Protein AF-A0A0Q4E266-F1 (afdb_monomer_lite)

pLDDT: mean 82.76, std 16.48, range [33.28, 96.94]

Sequence (301 aa):
LLLLQVLLLIIISCKQYESQDLINSKFTIDKSSVKENSYLSKNLDQLFKADGLTYFEPDYSGTAFENYYVKNIVIQNKSNRKSNYLLFFNKNNILTDTLKIPENHIYSLNVDFDNDKKGVAVGIFDLHKSYFKITNKFELNKNLKIKPLSINTKINHCPIPVELLSEENVGLEEHFTFGIENQKQVKVNVKAPSNDFSKWIGNYKADIEITRTDGDYNIDYVIKILNKNDVLITEKINNEDNNVPDIFIKSVSGDQLIMKSKTDDAVEYIISKIDGQYYIMGNTVYMLNPPNDRYVLNKEM

Radius of gyration: 24.95 Å; chains: 1; bounding box: 49×64×86 Å

Structure (mmCIF, N/CA/C/O backbone):
data_AF-A0A0Q4E266-F1
#
_entry.id   AF-A0A0Q4E266-F1
#
loop_
_atom_site.group_PDB
_atom_site.id
_atom_site.type_symbol
_atom_site.label_atom_id
_atom_site.label_alt_id
_atom_site.label_comp_id
_atom_site.label_asym_id
_atom_site.label_entity_id
_atom_site.label_seq_id
_atom_site.pdbx_PDB_ins_code
_atom_site.Cartn_x
_atom_site.Cartn_y
_atom_site.Cartn_z
_atom_site.occupancy
_atom_site.B_iso_or_equiv
_atom_site.auth_seq_id
_atom_site.auth_comp_id
_atom_site.auth_asym_id
_atom_site.auth_atom_id
_atom_site.pdbx_PDB_model_num
ATOM 1 N N . LEU A 1 1 ? 14.651 32.354 -55.276 1.00 56.00 1 LEU A N 1
ATOM 2 C CA . LEU A 1 1 ? 15.439 31.447 -54.408 1.00 56.00 1 LEU A CA 1
ATOM 3 C C . LEU A 1 1 ? 15.148 31.600 -52.907 1.00 56.00 1 LEU A C 1
ATOM 5 O O . LEU A 1 1 ? 15.253 30.602 -52.215 1.00 56.00 1 LEU A O 1
ATOM 9 N N . LEU A 1 2 ? 14.736 32.771 -52.392 1.00 48.91 2 LEU A N 1
ATOM 10 C CA . LEU A 1 2 ? 14.491 32.950 -50.946 1.00 48.91 2 LEU A CA 1
ATOM 11 C C . LEU A 1 2 ? 13.171 32.359 -50.404 1.00 48.91 2 LEU A C 1
ATOM 13 O O . LEU A 1 2 ? 13.112 32.010 -49.232 1.00 48.91 2 LEU A O 1
ATOM 17 N N . LEU A 1 3 ? 12.123 32.197 -51.223 1.00 42.25 3 LEU A N 1
ATOM 18 C CA . LEU A 1 3 ? 10.840 31.658 -50.733 1.00 42.25 3 LEU A CA 1
ATOM 19 C C . LEU A 1 3 ? 10.848 30.134 -50.504 1.00 42.25 3 LEU A C 1
ATOM 21 O O . LEU A 1 3 ? 10.019 29.626 -49.757 1.00 42.25 3 LEU A O 1
ATOM 25 N N . LEU A 1 4 ? 11.792 29.405 -51.111 1.00 41.88 4 LEU A N 1
ATOM 26 C CA . LEU A 1 4 ? 11.872 27.943 -50.996 1.00 41.88 4 LEU A CA 1
ATOM 27 C C . LEU A 1 4 ? 12.627 27.484 -49.733 1.00 41.88 4 LEU A C 1
ATOM 29 O O . LEU A 1 4 ? 12.476 26.345 -49.309 1.00 41.88 4 LEU A O 1
ATOM 33 N N . GLN A 1 5 ? 13.402 28.372 -49.098 1.00 45.75 5 GLN A N 1
ATOM 34 C CA . GLN A 1 5 ? 14.126 28.063 -47.857 1.00 45.75 5 GLN A CA 1
ATOM 35 C C . GLN A 1 5 ? 13.293 28.300 -46.589 1.00 45.75 5 GLN A C 1
ATOM 37 O O . GLN A 1 5 ? 13.610 27.740 -45.545 1.00 45.75 5 GLN A O 1
ATOM 42 N N . VAL A 1 6 ? 12.194 29.058 -46.672 1.00 47.47 6 VAL A N 1
ATOM 43 C CA . VAL A 1 6 ? 11.305 29.300 -45.519 1.00 47.47 6 VAL A CA 1
ATOM 44 C C . VAL A 1 6 ? 10.296 28.158 -45.327 1.00 47.47 6 VAL A C 1
ATOM 46 O O . VAL A 1 6 ? 9.870 27.900 -44.206 1.00 47.47 6 VAL A O 1
ATOM 49 N N . LEU A 1 7 ? 9.976 27.394 -46.381 1.00 40.66 7 LEU A N 1
ATOM 50 C CA . LEU A 1 7 ? 9.039 26.268 -46.282 1.00 40.66 7 LEU A CA 1
ATOM 51 C C . LEU A 1 7 ? 9.667 24.978 -45.715 1.00 40.66 7 LEU A C 1
ATOM 53 O O . LEU A 1 7 ? 8.941 24.106 -45.246 1.00 40.66 7 LEU A O 1
ATOM 57 N N . LEU A 1 8 ? 11.001 24.854 -45.719 1.00 39.66 8 LEU A N 1
ATOM 58 C CA . LEU A 1 8 ? 11.701 23.654 -45.230 1.00 39.66 8 LEU A CA 1
ATOM 59 C C . LEU A 1 8 ? 12.002 23.666 -43.719 1.00 39.66 8 LEU A C 1
ATOM 61 O O . LEU A 1 8 ? 12.435 22.654 -43.178 1.00 39.66 8 LEU A O 1
ATOM 65 N N . LEU A 1 9 ? 11.754 24.780 -43.024 1.00 41.09 9 LEU A N 1
ATOM 66 C CA . LEU A 1 9 ? 12.059 24.940 -41.593 1.00 41.09 9 LEU A CA 1
ATOM 67 C C . LEU A 1 9 ? 10.861 24.704 -40.655 1.00 41.09 9 LEU A C 1
ATOM 69 O O . LEU A 1 9 ? 11.021 24.783 -39.442 1.00 41.09 9 LEU A O 1
ATOM 73 N N . ILE A 1 10 ? 9.677 24.367 -41.182 1.00 42.59 10 ILE A N 1
ATOM 74 C CA . ILE A 1 10 ? 8.451 24.189 -40.372 1.00 42.59 10 ILE A CA 1
ATOM 75 C C . ILE A 1 10 ? 8.158 22.702 -40.050 1.00 42.59 10 ILE A C 1
ATOM 77 O O . ILE A 1 10 ? 7.254 22.400 -39.278 1.00 42.59 10 ILE A O 1
ATOM 81 N N . ILE A 1 11 ? 8.952 21.743 -40.549 1.00 47.16 11 ILE A N 1
ATOM 82 C CA . ILE A 1 11 ? 8.657 20.294 -40.413 1.00 47.16 11 ILE A CA 1
ATOM 83 C C . ILE A 1 11 ? 9.529 19.579 -39.356 1.00 47.16 11 ILE A C 1
ATOM 85 O O . ILE A 1 11 ? 9.428 18.371 -39.181 1.00 47.16 11 ILE A O 1
ATOM 89 N N . ILE A 1 12 ? 10.350 20.282 -38.566 1.00 48.66 12 ILE A N 1
ATOM 90 C CA . ILE A 1 12 ? 11.182 19.630 -37.531 1.00 48.66 12 ILE A CA 1
ATOM 91 C C . ILE A 1 12 ? 10.939 20.250 -36.157 1.00 48.66 12 ILE A C 1
ATOM 93 O O . ILE A 1 12 ? 11.788 20.924 -35.585 1.00 48.66 12 ILE A O 1
ATOM 97 N N . SER A 1 13 ? 9.743 20.014 -35.621 1.00 38.81 13 SER A N 1
ATOM 98 C CA . SER A 1 13 ? 9.515 19.842 -34.177 1.00 38.81 13 SER A CA 1
ATOM 99 C C . SER A 1 13 ? 8.137 19.226 -33.915 1.00 38.81 13 SER A C 1
ATOM 101 O O . SER A 1 13 ? 7.400 19.652 -33.030 1.00 38.81 13 SER A O 1
ATOM 103 N N . CYS A 1 14 ? 7.791 18.160 -34.643 1.00 35.56 14 CYS A N 1
ATOM 104 C CA . CYS A 1 14 ? 6.981 17.123 -34.012 1.00 35.56 14 CYS A CA 1
ATOM 105 C C . CYS A 1 14 ? 7.912 16.400 -33.041 1.00 35.56 14 CYS A C 1
ATOM 107 O O . CYS A 1 14 ? 8.738 15.588 -33.449 1.00 35.56 14 CYS A O 1
ATOM 109 N N . LYS A 1 15 ? 7.821 16.750 -31.753 1.00 36.62 15 LYS A N 1
ATOM 110 C CA . LYS A 1 15 ? 8.358 15.917 -30.678 1.00 36.62 15 LYS A CA 1
ATOM 111 C C . LYS A 1 15 ? 7.803 14.513 -30.887 1.00 36.62 15 LYS A C 1
ATOM 113 O O . LYS A 1 15 ? 6.611 14.289 -30.700 1.00 36.62 15 LYS A O 1
ATOM 118 N N . GLN A 1 16 ? 8.675 13.613 -31.312 1.00 38.62 16 GLN A N 1
ATOM 119 C CA . GLN A 1 16 ? 8.419 12.199 -31.511 1.00 38.62 16 GLN A CA 1
ATOM 120 C C . GLN A 1 16 ? 7.858 11.618 -30.204 1.00 38.62 16 GLN A C 1
ATOM 122 O O . GLN A 1 16 ? 8.567 11.392 -29.222 1.00 38.62 16 GLN A O 1
ATOM 127 N N . TYR A 1 17 ? 6.539 11.451 -30.174 1.00 38.69 17 TYR A N 1
ATOM 128 C CA . TYR A 1 17 ? 5.766 10.896 -29.066 1.00 38.69 17 TYR A CA 1
ATOM 129 C C . TYR A 1 17 ? 5.778 9.355 -29.132 1.00 38.69 17 TYR A C 1
ATOM 131 O O . TYR A 1 17 ? 4.759 8.706 -28.960 1.00 38.69 17 TYR A O 1
ATOM 139 N N . GLU A 1 18 ? 6.932 8.730 -29.387 1.00 35.44 18 GLU A N 1
ATOM 140 C CA . GLU A 1 18 ? 7.036 7.269 -29.586 1.00 35.44 18 GLU A CA 1
ATOM 141 C C . GLU A 1 18 ? 7.247 6.495 -28.274 1.00 35.44 18 GLU A C 1
ATOM 143 O O . GLU A 1 18 ? 8.241 5.808 -28.094 1.00 35.44 18 GLU A O 1
ATOM 148 N N . SER A 1 19 ? 6.367 6.665 -27.283 1.00 42.97 19 SER A N 1
ATOM 149 C CA . SER A 1 19 ? 6.277 5.736 -26.126 1.00 42.97 19 SER A CA 1
ATOM 150 C C . SER A 1 19 ? 4.848 5.240 -25.892 1.00 42.97 19 SER A C 1
ATOM 152 O O . SER A 1 19 ? 4.484 4.911 -24.767 1.00 42.97 19 SER A O 1
ATOM 154 N N . GLN A 1 20 ? 4.010 5.222 -26.932 1.00 49.84 20 GLN A N 1
ATOM 155 C CA . GLN A 1 20 ? 2.610 4.798 -26.822 1.00 49.84 20 GLN A CA 1
ATOM 156 C C . GLN A 1 20 ? 2.370 3.300 -27.081 1.00 49.84 20 GLN A C 1
ATOM 158 O O . GLN A 1 20 ? 1.290 2.836 -26.739 1.00 49.84 20 GLN A O 1
ATOM 163 N N . ASP A 1 21 ? 3.343 2.524 -27.575 1.00 62.91 21 ASP A N 1
ATOM 164 C CA . ASP A 1 21 ? 3.095 1.115 -27.959 1.00 62.91 21 ASP A CA 1
ATOM 165 C C . ASP A 1 21 ? 2.898 0.150 -26.774 1.00 62.91 21 ASP A C 1
ATOM 167 O O . ASP A 1 21 ? 2.260 -0.898 -26.904 1.00 62.91 21 ASP A O 1
ATOM 171 N N . LEU A 1 22 ? 3.402 0.500 -25.588 1.00 84.75 22 LEU A N 1
ATOM 172 C CA . LEU A 1 22 ? 3.293 -0.350 -24.394 1.00 84.75 22 LEU A CA 1
ATOM 173 C C . LEU A 1 22 ? 2.154 0.063 -23.450 1.00 84.75 22 LEU A C 1
ATOM 175 O O . LEU A 1 22 ? 1.733 -0.716 -22.598 1.00 84.75 22 LEU A O 1
ATOM 179 N N . ILE A 1 23 ? 1.623 1.278 -23.609 1.00 91.44 23 ILE A N 1
ATOM 180 C CA . ILE A 1 23 ? 0.454 1.735 -22.859 1.00 91.44 23 ILE A CA 1
ATOM 181 C C . ILE A 1 23 ? -0.813 1.260 -23.574 1.00 91.44 23 ILE A C 1
ATOM 183 O O . ILE A 1 23 ? -0.978 1.433 -24.775 1.00 91.44 23 ILE A O 1
ATOM 187 N N . ASN A 1 24 ? -1.761 0.730 -22.808 1.00 92.62 24 ASN A N 1
ATOM 188 C CA . ASN A 1 24 ? -2.960 0.026 -23.262 1.00 92.62 24 ASN A CA 1
ATOM 189 C C . ASN A 1 24 ? -2.683 -1.301 -23.990 1.00 92.62 24 ASN A C 1
ATOM 191 O O . ASN A 1 24 ? -3.563 -1.799 -24.693 1.00 92.62 24 ASN A O 1
ATOM 195 N N . SER A 1 25 ? -1.510 -1.904 -23.797 1.00 92.31 25 SER A N 1
ATOM 196 C CA . SER A 1 25 ? -1.207 -3.252 -24.279 1.00 92.31 25 SER A CA 1
ATOM 197 C C . SER A 1 25 ? -0.869 -4.198 -23.125 1.00 92.31 25 SER A C 1
ATOM 199 O O . SER A 1 25 ? -0.638 -3.779 -21.985 1.00 92.31 25 SER A O 1
ATOM 201 N N . LYS A 1 26 ? -0.930 -5.507 -23.398 1.00 92.62 26 LYS A N 1
ATOM 202 C CA . LYS A 1 26 ? -0.541 -6.528 -22.423 1.00 92.62 26 LYS A CA 1
ATOM 203 C C . LYS A 1 26 ? 0.946 -6.366 -22.129 1.00 92.62 26 LYS A C 1
ATOM 205 O O . LYS A 1 26 ? 1.757 -6.430 -23.048 1.00 92.62 26 LYS A O 1
ATOM 210 N N . PHE A 1 27 ? 1.290 -6.188 -20.860 1.00 92.31 27 PHE A N 1
ATOM 211 C CA . PHE A 1 27 ? 2.653 -5.877 -20.458 1.00 92.31 27 PHE A CA 1
ATOM 212 C C . PHE A 1 27 ? 3.116 -6.825 -19.357 1.00 92.31 27 PHE A C 1
ATOM 214 O O . PHE A 1 27 ? 2.468 -6.973 -18.320 1.00 92.31 27 PHE A O 1
ATOM 221 N N . THR A 1 28 ? 4.268 -7.445 -19.583 1.00 90.81 28 THR A N 1
ATOM 222 C CA . THR A 1 28 ? 4.929 -8.324 -18.621 1.00 90.81 28 THR A CA 1
ATOM 223 C C . THR A 1 28 ? 6.311 -7.761 -18.345 1.00 90.81 28 THR A C 1
ATOM 225 O O . THR A 1 28 ? 7.012 -7.373 -19.273 1.00 90.81 28 THR A O 1
ATOM 228 N N . ILE A 1 29 ? 6.723 -7.743 -17.082 1.00 90.88 29 ILE A N 1
ATOM 229 C CA . ILE A 1 29 ? 8.090 -7.375 -16.714 1.00 90.88 29 ILE A CA 1
ATOM 230 C C . ILE A 1 29 ? 8.972 -8.604 -16.926 1.00 90.88 29 ILE A C 1
ATOM 232 O O . ILE A 1 29 ? 8.874 -9.574 -16.174 1.00 90.88 29 ILE A O 1
ATOM 236 N N . ASP A 1 30 ? 9.792 -8.583 -17.973 1.00 90.31 30 ASP A N 1
ATOM 237 C CA . ASP A 1 30 ? 10.819 -9.592 -18.211 1.00 90.31 30 ASP A CA 1
ATOM 238 C C . ASP A 1 30 ? 12.011 -9.327 -17.286 1.00 90.31 30 ASP A C 1
ATOM 240 O O . ASP A 1 30 ? 12.559 -8.231 -17.275 1.00 90.31 30 ASP A O 1
ATOM 244 N N . LYS A 1 31 ? 12.411 -10.316 -16.486 1.00 93.06 31 LYS A N 1
ATOM 245 C CA . LYS A 1 31 ? 13.548 -10.181 -15.569 1.00 93.06 31 LYS A CA 1
ATOM 246 C C . LYS A 1 31 ? 14.725 -10.989 -16.102 1.00 93.06 31 LYS A C 1
ATOM 248 O O . LYS A 1 31 ? 14.600 -12.186 -16.349 1.00 93.06 31 LYS A O 1
ATOM 253 N N . SER A 1 32 ? 15.871 -10.339 -16.269 1.00 92.31 32 SER A N 1
ATOM 254 C CA . SER A 1 32 ? 17.126 -10.960 -16.702 1.00 92.31 32 SER A CA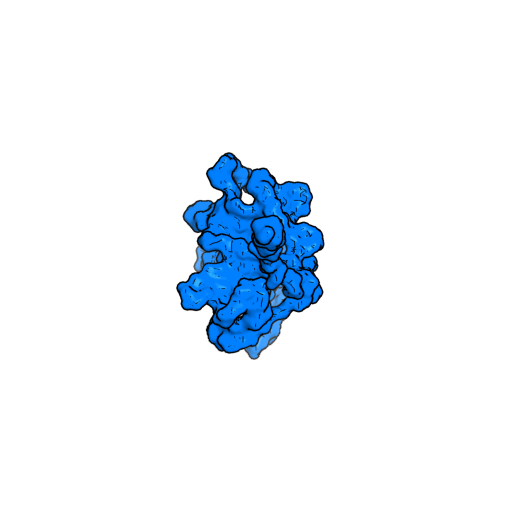 1
ATOM 255 C C . SER A 1 32 ? 18.295 -10.474 -15.846 1.00 92.31 32 SER A C 1
ATOM 257 O O . SER A 1 32 ? 18.201 -9.431 -15.202 1.00 92.31 32 SER A O 1
ATOM 259 N N . SER A 1 33 ? 19.394 -11.236 -15.812 1.00 90.44 33 SER A N 1
ATOM 260 C CA . SER A 1 33 ? 20.607 -10.885 -15.050 1.00 90.44 33 SER A CA 1
ATOM 261 C C . SER A 1 33 ? 20.331 -10.519 -13.582 1.00 90.44 33 SER A C 1
ATOM 263 O O . SER A 1 33 ? 20.888 -9.550 -13.068 1.00 90.44 33 SER A O 1
ATOM 265 N N . VAL A 1 34 ? 19.448 -11.281 -12.926 1.00 89.56 34 VAL A N 1
ATOM 266 C CA . VAL A 1 34 ? 18.994 -11.019 -11.553 1.00 89.56 34 VAL A CA 1
ATOM 267 C C . VAL A 1 34 ? 20.168 -11.124 -10.575 1.00 89.56 34 VAL A C 1
ATOM 269 O O . VAL A 1 34 ? 20.876 -12.133 -10.557 1.00 89.56 34 VAL A O 1
ATOM 272 N N . LYS A 1 35 ? 20.375 -10.081 -9.769 1.00 84.69 35 LYS A N 1
ATOM 273 C CA . LYS A 1 35 ? 21.375 -10.011 -8.697 1.00 84.69 35 LYS A CA 1
ATOM 274 C C . LYS A 1 35 ? 20.745 -9.376 -7.469 1.00 84.69 35 LYS A C 1
ATOM 276 O O . LYS A 1 35 ? 20.355 -8.208 -7.532 1.00 84.69 35 LYS A O 1
ATOM 281 N N . GLU A 1 36 ? 20.687 -10.130 -6.373 1.00 83.06 36 GLU A N 1
ATOM 282 C CA . GLU A 1 36 ? 19.988 -9.719 -5.147 1.00 83.06 36 GLU A CA 1
ATOM 283 C C . GLU A 1 36 ? 18.558 -9.265 -5.497 1.00 83.06 36 GLU A C 1
ATOM 285 O O . GLU A 1 36 ? 17.803 -10.042 -6.082 1.00 83.06 36 GLU A O 1
ATOM 290 N N . ASN A 1 37 ? 18.221 -7.997 -5.249 1.00 83.81 37 ASN A N 1
ATOM 291 C CA . ASN A 1 37 ? 16.902 -7.421 -5.531 1.00 83.81 37 ASN A CA 1
ATOM 292 C C . ASN A 1 37 ? 16.836 -6.663 -6.869 1.00 83.81 37 ASN A C 1
ATOM 294 O O . ASN A 1 37 ? 15.849 -5.987 -7.156 1.00 83.81 37 ASN A O 1
ATOM 298 N N . SER A 1 38 ? 17.886 -6.747 -7.690 1.00 90.81 38 SER A N 1
ATOM 299 C CA . SER A 1 38 ? 18.023 -5.990 -8.936 1.00 90.81 38 SER A CA 1
ATOM 300 C C . SER A 1 38 ? 18.011 -6.875 -10.183 1.00 90.81 38 SER A C 1
ATOM 302 O O . SER A 1 38 ? 18.427 -8.032 -10.145 1.00 90.81 38 SER A O 1
ATOM 304 N N . TYR A 1 39 ? 17.536 -6.339 -11.307 1.00 93.69 39 TYR A N 1
ATOM 305 C CA . TYR A 1 39 ? 17.457 -7.048 -12.585 1.00 93.69 39 TYR A CA 1
ATOM 306 C C . TYR A 1 39 ? 17.511 -6.089 -13.783 1.00 93.69 39 TYR A C 1
ATOM 308 O O . TYR A 1 39 ? 17.318 -4.883 -13.650 1.00 93.69 39 TYR A O 1
ATOM 316 N N . LEU A 1 40 ? 17.759 -6.640 -14.971 1.00 94.06 40 LEU A N 1
ATOM 317 C CA . LEU A 1 40 ? 17.608 -5.960 -16.260 1.00 94.06 40 LEU A CA 1
ATOM 318 C C . LEU A 1 40 ? 16.283 -6.381 -16.911 1.00 94.06 40 LEU A C 1
ATOM 320 O O . LEU A 1 40 ? 15.884 -7.543 -16.785 1.00 94.06 40 LEU A O 1
ATOM 324 N N . SER A 1 41 ? 15.629 -5.477 -17.641 1.00 94.00 41 SER A N 1
ATOM 325 C CA . SER A 1 41 ? 14.360 -5.750 -18.331 1.00 94.00 41 SER A CA 1
ATOM 326 C C . SER A 1 41 ? 14.280 -5.000 -19.651 1.00 94.00 41 SER A C 1
ATOM 328 O O . SER A 1 41 ? 14.321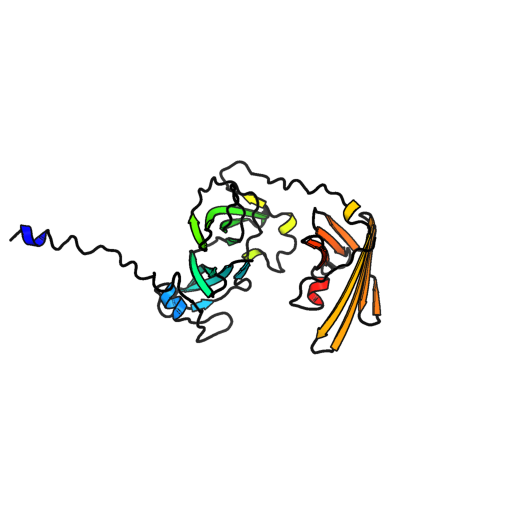 -3.771 -19.669 1.00 94.00 41 SER A O 1
ATOM 330 N N . LYS A 1 42 ? 14.091 -5.735 -20.753 1.00 92.69 42 LYS A N 1
ATOM 331 C CA . LYS A 1 42 ? 13.926 -5.127 -22.078 1.00 92.69 42 LYS A CA 1
ATOM 332 C C . LYS A 1 42 ? 12.590 -4.408 -22.198 1.00 92.69 42 LYS A C 1
ATOM 334 O O . LYS A 1 42 ? 12.523 -3.353 -22.821 1.00 92.69 42 LYS A O 1
ATOM 339 N N . ASN A 1 43 ? 11.530 -4.952 -21.603 1.00 92.69 43 ASN A N 1
ATOM 340 C CA . ASN A 1 43 ? 10.203 -4.350 -21.671 1.00 92.69 43 ASN A CA 1
ATOM 341 C C . ASN A 1 43 ? 10.141 -3.058 -20.850 1.00 92.69 43 ASN A C 1
ATOM 343 O O . ASN A 1 43 ? 9.501 -2.099 -21.279 1.00 92.69 43 ASN A O 1
ATOM 347 N N . LEU A 1 44 ? 10.821 -2.991 -19.698 1.00 94.00 44 LEU A N 1
ATOM 348 C CA . LEU A 1 44 ? 10.937 -1.740 -18.944 1.00 94.00 44 LEU A CA 1
ATOM 349 C C . LEU A 1 44 ? 11.861 -0.737 -19.648 1.00 94.00 44 LEU A C 1
ATOM 351 O O . LEU A 1 44 ? 11.532 0.448 -19.673 1.00 94.00 44 LEU A O 1
ATOM 355 N N . ASP A 1 45 ? 12.958 -1.182 -20.269 1.00 92.75 45 ASP A N 1
ATOM 356 C CA . ASP A 1 45 ? 13.813 -0.318 -21.098 1.00 92.75 45 ASP A CA 1
ATOM 357 C C . ASP A 1 45 ? 12.990 0.319 -22.233 1.00 92.75 45 ASP A C 1
ATOM 359 O O . ASP A 1 45 ? 13.010 1.538 -22.415 1.00 92.75 45 ASP A O 1
ATOM 363 N N . GLN A 1 46 ? 12.164 -0.470 -22.929 1.00 92.00 46 GLN A N 1
ATOM 364 C CA . GLN A 1 46 ? 11.238 0.034 -23.948 1.00 92.00 46 GLN A CA 1
ATOM 365 C C . GLN A 1 46 ? 10.194 1.000 -23.368 1.00 92.00 46 GLN A C 1
ATOM 367 O O . GLN A 1 46 ? 9.975 2.073 -23.934 1.00 92.00 46 GLN A O 1
ATOM 372 N N . LEU A 1 47 ? 9.569 0.658 -22.234 1.00 93.56 47 LEU A N 1
ATOM 373 C CA . LEU A 1 47 ? 8.556 1.499 -21.584 1.00 93.56 47 LEU A CA 1
ATOM 374 C C . LEU A 1 47 ? 9.119 2.875 -21.204 1.00 93.56 47 LEU A C 1
ATOM 376 O O . LEU A 1 47 ? 8.458 3.896 -21.399 1.00 93.56 47 LEU A O 1
ATOM 380 N N . PHE A 1 48 ? 10.346 2.906 -20.683 1.00 91.38 48 PHE A N 1
ATOM 381 C CA . PHE A 1 48 ? 10.993 4.118 -20.184 1.00 91.38 48 PHE A CA 1
ATOM 382 C C . PHE A 1 48 ? 11.950 4.776 -21.182 1.00 91.38 48 PHE A C 1
ATOM 384 O O . PHE A 1 48 ? 12.585 5.772 -20.827 1.00 91.38 48 PHE A O 1
ATOM 391 N N . LYS A 1 49 ? 12.031 4.269 -22.422 1.00 89.25 49 LYS A N 1
ATOM 392 C CA . LYS A 1 49 ? 12.968 4.739 -23.460 1.00 89.25 49 LYS A CA 1
ATOM 393 C C . LYS A 1 49 ? 14.407 4.806 -22.944 1.00 89.25 49 LYS A C 1
ATOM 395 O O . LYS A 1 49 ? 15.097 5.815 -23.105 1.00 89.25 49 LYS A O 1
ATOM 400 N N . ALA A 1 50 ? 14.829 3.743 -22.277 1.00 86.44 50 ALA A N 1
ATOM 401 C CA . ALA A 1 50 ? 16.152 3.607 -21.701 1.00 86.44 50 ALA A CA 1
ATOM 402 C C . ALA A 1 50 ? 16.881 2.391 -22.287 1.00 86.44 50 ALA A C 1
ATOM 404 O O . ALA A 1 50 ? 16.284 1.599 -23.010 1.00 86.44 50 ALA A O 1
ATOM 405 N N . ASP A 1 51 ? 18.185 2.289 -22.029 1.00 85.06 51 ASP A N 1
ATOM 406 C CA . ASP A 1 51 ? 19.010 1.182 -22.518 1.00 85.06 51 ASP A CA 1
ATOM 407 C C . ASP A 1 51 ? 19.930 0.666 -21.409 1.00 85.06 51 ASP A C 1
ATOM 409 O O . ASP A 1 51 ? 20.834 1.380 -20.937 1.00 85.06 51 ASP A O 1
ATOM 413 N N . GLY A 1 52 ? 19.677 -0.580 -21.002 1.00 81.38 52 GLY A N 1
ATOM 414 C CA . GLY A 1 52 ? 20.487 -1.317 -20.046 1.00 81.38 52 GLY A CA 1
ATOM 415 C C . GLY A 1 52 ? 20.444 -0.708 -18.651 1.00 81.38 52 GLY A C 1
ATOM 416 O O . GLY A 1 52 ? 21.487 -0.625 -17.994 1.00 81.38 52 GLY A O 1
ATOM 417 N N . LEU A 1 53 ? 19.276 -0.221 -18.219 1.00 91.44 53 LEU A N 1
ATOM 418 C CA . LEU A 1 53 ? 19.106 0.244 -16.846 1.00 91.44 53 LEU A CA 1
ATOM 419 C C . LEU A 1 53 ? 18.878 -0.917 -15.886 1.00 91.44 53 LEU A C 1
ATOM 421 O O . LEU A 1 53 ? 18.396 -1.988 -16.252 1.00 91.44 53 LEU A O 1
ATOM 425 N N . THR A 1 54 ? 19.222 -0.668 -14.628 1.00 94.25 54 THR A N 1
ATOM 426 C CA . THR A 1 54 ? 18.960 -1.606 -13.544 1.00 94.25 54 THR A CA 1
ATOM 427 C C . THR A 1 54 ? 17.626 -1.261 -12.903 1.00 94.25 54 THR A C 1
ATOM 429 O O . THR A 1 54 ? 17.359 -0.102 -12.579 1.00 94.25 54 THR A O 1
ATOM 432 N N . TYR A 1 55 ? 16.806 -2.278 -12.686 1.00 94.38 55 TYR A N 1
ATOM 433 C CA . TYR A 1 55 ? 15.489 -2.177 -12.076 1.00 94.38 55 TYR A CA 1
ATOM 434 C C . TYR A 1 55 ? 15.458 -2.946 -10.765 1.00 94.38 55 TYR A C 1
ATOM 436 O O . TYR A 1 55 ? 16.154 -3.950 -10.619 1.00 94.38 55 TYR A O 1
ATOM 444 N N . PHE A 1 56 ? 14.639 -2.496 -9.824 1.00 91.62 56 PHE A N 1
ATOM 445 C CA . PHE A 1 56 ? 14.317 -3.257 -8.623 1.00 91.62 56 PHE A CA 1
ATOM 446 C C . PHE A 1 56 ? 12.870 -3.017 -8.201 1.00 91.62 56 PHE A C 1
ATOM 448 O O . PHE A 1 56 ? 12.271 -1.977 -8.487 1.00 91.62 56 PHE A O 1
ATOM 455 N N . GLU A 1 57 ? 12.312 -4.024 -7.543 1.00 86.62 57 GLU A N 1
ATOM 456 C CA . GLU A 1 57 ? 10.992 -3.994 -6.922 1.00 86.62 57 GLU A CA 1
ATOM 457 C C . GLU A 1 57 ? 11.217 -3.812 -5.412 1.00 86.62 57 GLU A C 1
ATOM 459 O O . GLU A 1 57 ? 11.935 -4.623 -4.828 1.00 86.62 57 GLU A O 1
ATOM 464 N N . PRO A 1 58 ? 10.707 -2.737 -4.786 1.00 78.50 58 PRO A N 1
ATOM 465 C CA . PRO A 1 58 ? 10.828 -2.551 -3.341 1.00 78.50 58 PRO A CA 1
ATOM 466 C C . PRO A 1 58 ? 9.980 -3.587 -2.594 1.00 78.50 58 PRO A C 1
ATOM 468 O O . PRO A 1 58 ? 9.063 -4.153 -3.183 1.00 78.50 58 PRO A O 1
ATOM 471 N N . ASP A 1 59 ? 10.248 -3.804 -1.305 1.00 67.25 59 ASP A N 1
ATOM 472 C CA . ASP A 1 59 ? 9.593 -4.863 -0.514 1.00 67.25 59 ASP A CA 1
ATOM 473 C C . ASP A 1 59 ? 8.056 -4.778 -0.579 1.00 67.25 59 ASP A C 1
ATOM 475 O O . ASP A 1 59 ? 7.377 -5.780 -0.797 1.00 67.25 59 ASP A O 1
ATOM 479 N N . TYR A 1 60 ? 7.511 -3.556 -0.571 1.00 68.06 60 TYR A N 1
ATOM 480 C CA . TYR A 1 60 ? 6.150 -3.270 -1.029 1.00 68.06 60 TYR A CA 1
ATOM 481 C C . TYR A 1 60 ? 6.139 -2.869 -2.513 1.00 68.06 60 TYR A C 1
ATOM 483 O O . TYR A 1 60 ? 6.157 -1.692 -2.891 1.00 68.06 60 TYR A O 1
ATOM 491 N N . SER A 1 61 ? 6.117 -3.880 -3.383 1.00 57.62 61 SER A N 1
ATOM 492 C CA . SER A 1 61 ? 6.203 -3.714 -4.842 1.00 57.62 61 SER A CA 1
ATOM 493 C C . SER A 1 61 ? 4.853 -3.546 -5.533 1.00 57.62 61 SER A C 1
ATOM 495 O O . SER A 1 61 ? 4.814 -3.385 -6.754 1.00 57.62 61 SER A O 1
ATOM 497 N N . GLY A 1 62 ? 3.739 -3.559 -4.799 1.00 58.59 62 GLY A N 1
ATOM 498 C CA . GLY A 1 62 ? 2.425 -3.368 -5.394 1.00 58.59 62 GLY A CA 1
ATOM 499 C C . GLY A 1 62 ? 1.246 -3.576 -4.456 1.00 58.59 62 GLY A C 1
ATOM 500 O O . GLY A 1 62 ? 1.379 -4.073 -3.343 1.00 58.59 62 GLY A O 1
ATOM 501 N N . THR A 1 63 ? 0.066 -3.200 -4.938 1.00 74.31 63 THR A N 1
ATOM 502 C CA . THR A 1 63 ? -1.211 -3.436 -4.254 1.00 74.31 63 THR A CA 1
ATOM 503 C C . THR A 1 63 ? -2.247 -3.842 -5.290 1.00 74.31 63 THR A C 1
ATOM 505 O O . THR A 1 63 ? -2.375 -3.199 -6.338 1.00 74.31 63 THR A O 1
ATOM 508 N N . ALA A 1 64 ? -2.970 -4.923 -5.009 1.00 76.94 64 ALA A N 1
ATOM 509 C CA . ALA A 1 64 ? -4.113 -5.343 -5.801 1.00 76.94 64 ALA A CA 1
ATOM 510 C C . ALA A 1 64 ? -5.392 -4.743 -5.212 1.00 76.94 64 ALA A C 1
ATOM 512 O O . ALA A 1 64 ? -5.642 -4.818 -4.014 1.00 76.94 64 ALA A O 1
ATOM 513 N N . PHE A 1 65 ? -6.203 -4.155 -6.078 1.00 80.56 65 PHE A N 1
ATOM 514 C CA . PHE A 1 65 ? -7.538 -3.662 -5.778 1.00 80.56 65 PHE A CA 1
ATOM 515 C C . PHE A 1 65 ? -8.559 -4.504 -6.529 1.00 80.56 65 PHE A C 1
ATOM 517 O O . PHE A 1 65 ? -8.216 -5.259 -7.441 1.00 80.56 65 PHE A O 1
ATOM 524 N N . GLU A 1 66 ? -9.836 -4.321 -6.193 1.00 78.19 66 GLU A N 1
ATOM 525 C CA . GLU A 1 66 ? -10.911 -5.117 -6.776 1.00 78.19 66 GLU A CA 1
ATOM 526 C C . GLU A 1 66 ? -10.855 -5.139 -8.302 1.00 78.19 66 GLU A C 1
ATOM 528 O O . GLU A 1 66 ? -11.139 -6.180 -8.860 1.00 78.19 66 GLU A O 1
ATOM 533 N N . ASN A 1 67 ? -10.465 -4.052 -8.985 1.00 82.06 67 ASN A N 1
ATOM 534 C CA . ASN A 1 67 ? -10.540 -3.938 -10.451 1.00 82.06 67 ASN A CA 1
ATOM 535 C C . ASN A 1 67 ? -9.209 -3.656 -11.166 1.00 82.06 67 ASN A C 1
ATOM 537 O O . ASN A 1 67 ? -9.169 -3.623 -12.399 1.00 82.06 67 ASN A O 1
ATOM 541 N N . TYR A 1 68 ? -8.124 -3.465 -10.424 1.00 89.50 68 TYR A N 1
ATOM 542 C CA . TYR A 1 68 ? -6.812 -3.131 -10.971 1.00 89.50 68 TYR A CA 1
ATOM 543 C C . TYR A 1 68 ? -5.718 -3.492 -9.975 1.00 89.50 68 TYR A C 1
ATOM 545 O O . TYR A 1 68 ? -5.993 -3.680 -8.797 1.00 89.50 68 TYR A O 1
ATOM 553 N N . TYR A 1 69 ? -4.473 -3.553 -10.423 1.00 90.06 69 TYR A N 1
ATOM 554 C CA . TYR A 1 69 ? -3.329 -3.648 -9.525 1.00 90.06 69 TYR A CA 1
ATOM 555 C C . TYR A 1 69 ? -2.264 -2.635 -9.928 1.00 90.06 69 TYR A C 1
ATOM 557 O O . TYR A 1 69 ? -2.188 -2.200 -11.080 1.00 90.06 69 TYR A O 1
ATOM 565 N N . VAL A 1 70 ? -1.459 -2.227 -8.955 1.00 90.88 70 VAL A N 1
ATOM 566 C CA . VAL A 1 70 ? -0.360 -1.278 -9.143 1.00 90.88 70 VAL A CA 1
ATOM 567 C C . VAL A 1 70 ? 0.941 -1.995 -8.846 1.00 90.88 70 VAL A C 1
ATOM 569 O O . VAL A 1 70 ? 1.002 -2.742 -7.874 1.00 90.88 70 VAL A O 1
ATOM 572 N N . LYS A 1 71 ? 1.971 -1.762 -9.661 1.00 91.81 71 LYS A N 1
ATOM 573 C CA . LYS A 1 71 ? 3.348 -2.165 -9.357 1.00 91.81 71 LYS A CA 1
ATOM 574 C C . LYS A 1 71 ? 4.235 -0.948 -9.148 1.00 91.81 71 LYS A C 1
ATOM 576 O O . LYS A 1 71 ? 4.154 -0.005 -9.929 1.00 91.81 71 LYS A O 1
ATOM 581 N N . ASN A 1 72 ? 5.094 -0.990 -8.140 1.00 91.75 72 ASN A N 1
ATOM 582 C CA . ASN A 1 72 ? 6.146 -0.014 -7.903 1.00 91.75 72 ASN A CA 1
ATOM 583 C C . ASN A 1 72 ? 7.463 -0.540 -8.478 1.00 91.75 72 ASN A C 1
ATOM 585 O O . ASN A 1 72 ? 7.915 -1.625 -8.116 1.00 91.75 72 ASN A O 1
ATOM 589 N N . ILE A 1 73 ? 8.062 0.230 -9.379 1.00 93.12 73 ILE A N 1
ATOM 590 C CA . ILE A 1 73 ? 9.331 -0.083 -10.023 1.00 93.12 73 ILE A CA 1
ATOM 591 C C . ILE A 1 73 ? 10.291 1.059 -9.765 1.00 93.12 73 ILE A C 1
ATOM 593 O O . ILE A 1 73 ? 10.009 2.215 -10.093 1.00 93.12 73 ILE A O 1
ATOM 597 N N . VAL A 1 74 ? 11.462 0.722 -9.240 1.00 92.50 74 VAL A N 1
ATOM 598 C CA . VAL A 1 74 ? 12.546 1.680 -9.109 1.00 92.50 74 VAL A CA 1
ATOM 599 C C . VAL A 1 74 ? 13.546 1.469 -10.228 1.00 92.50 74 VAL A C 1
ATOM 601 O O . VAL A 1 74 ? 14.007 0.359 -10.484 1.00 92.50 74 VAL A O 1
ATOM 604 N N . ILE A 1 75 ? 13.882 2.565 -10.896 1.00 94.25 75 ILE A N 1
ATOM 605 C CA . ILE A 1 75 ? 14.849 2.603 -11.984 1.00 94.25 75 ILE A CA 1
ATOM 606 C C . ILE A 1 75 ? 16.131 3.232 -11.462 1.00 94.25 75 ILE A C 1
ATOM 608 O O . ILE A 1 75 ? 16.106 4.350 -10.945 1.00 94.25 75 ILE A O 1
ATOM 612 N N . GLN A 1 76 ? 17.253 2.548 -11.644 1.00 93.00 76 GLN A N 1
ATOM 613 C CA . GLN A 1 76 ? 18.585 3.046 -11.338 1.00 93.00 76 GLN A CA 1
ATOM 614 C C . GLN A 1 76 ? 19.346 3.311 -12.628 1.00 93.00 76 GLN A C 1
ATOM 616 O O . GLN A 1 76 ? 19.586 2.417 -13.440 1.00 93.00 76 GLN A O 1
ATOM 621 N N . ASN A 1 77 ? 19.727 4.572 -12.820 1.00 88.25 77 ASN A N 1
ATOM 622 C CA . ASN A 1 77 ? 20.510 4.959 -13.981 1.00 88.25 77 ASN A CA 1
ATOM 623 C C . ASN A 1 77 ? 22.006 4.634 -13.805 1.00 88.25 77 ASN A C 1
ATOM 625 O O . ASN A 1 77 ? 22.474 4.303 -12.715 1.00 88.25 77 ASN A O 1
ATOM 629 N N . LYS A 1 78 ? 22.785 4.804 -14.880 1.00 85.88 78 LYS A N 1
ATOM 630 C CA . LYS A 1 78 ? 24.245 4.584 -14.889 1.00 85.88 78 LYS A CA 1
ATOM 631 C C . LYS A 1 78 ? 25.015 5.467 -13.891 1.00 85.88 78 LYS A C 1
ATOM 633 O O . LYS A 1 78 ? 26.131 5.133 -13.519 1.00 85.88 78 LYS A O 1
ATOM 638 N N . SER A 1 79 ? 24.424 6.574 -13.440 1.00 86.94 79 SER A N 1
ATOM 639 C CA . SER A 1 79 ? 24.973 7.466 -12.408 1.00 86.94 79 SER A CA 1
ATOM 640 C C . SER A 1 79 ? 24.505 7.112 -10.992 1.00 86.94 79 SER A C 1
ATOM 642 O O . SER A 1 79 ? 24.615 7.942 -10.093 1.00 86.94 79 SER A O 1
ATOM 644 N N . ASN A 1 80 ? 23.948 5.914 -10.792 1.00 85.69 80 ASN A N 1
ATOM 645 C CA . ASN A 1 80 ? 23.437 5.425 -9.513 1.00 85.69 80 ASN A CA 1
ATOM 646 C C . ASN A 1 80 ? 22.242 6.216 -8.943 1.00 85.69 80 ASN A C 1
ATOM 648 O O . ASN A 1 80 ? 21.891 6.046 -7.776 1.00 85.69 80 ASN A O 1
ATOM 652 N N . ARG A 1 81 ? 21.602 7.080 -9.743 1.00 86.81 81 ARG A N 1
ATOM 653 C CA . ARG A 1 81 ? 20.403 7.818 -9.321 1.00 86.81 81 ARG A CA 1
ATOM 654 C C . ARG A 1 81 ? 19.173 6.944 -9.485 1.00 86.81 81 ARG A C 1
ATOM 656 O O . ARG A 1 81 ? 18.994 6.322 -10.534 1.00 86.81 81 ARG A O 1
ATOM 663 N N . LYS A 1 82 ? 18.325 6.950 -8.460 1.00 90.50 82 LYS A N 1
ATOM 664 C CA . LYS A 1 82 ? 17.104 6.149 -8.372 1.00 90.50 82 LYS A CA 1
ATOM 665 C C . LYS A 1 82 ? 15.876 7.000 -8.704 1.00 90.50 82 LYS A C 1
ATOM 667 O O . LYS A 1 82 ? 15.841 8.199 -8.437 1.00 90.50 82 LYS A O 1
ATOM 672 N N . SER A 1 83 ? 14.876 6.404 -9.336 1.00 90.81 83 SER A N 1
ATOM 673 C CA . SER A 1 83 ? 13.585 7.041 -9.615 1.00 90.81 83 SER A CA 1
ATOM 674 C C . SER A 1 83 ? 12.468 6.018 -9.486 1.00 90.81 83 SER A C 1
ATOM 676 O O . SER A 1 83 ? 12.545 4.962 -10.106 1.00 90.81 83 SER A O 1
ATOM 678 N N . ASN A 1 84 ? 11.437 6.355 -8.716 1.00 92.94 84 ASN A N 1
ATOM 679 C CA . ASN A 1 84 ? 10.300 5.480 -8.445 1.00 92.94 84 ASN A CA 1
ATOM 680 C C . ASN A 1 84 ? 9.175 5.731 -9.455 1.00 92.94 84 ASN A C 1
ATOM 682 O O . ASN A 1 84 ? 8.837 6.883 -9.751 1.00 92.94 84 ASN A O 1
ATOM 686 N N . TYR A 1 85 ? 8.587 4.653 -9.964 1.00 94.50 85 TYR A N 1
ATOM 687 C CA . TYR A 1 85 ? 7.466 4.682 -10.892 1.00 94.50 85 TYR A CA 1
ATOM 688 C C . TYR A 1 85 ? 6.380 3.709 -10.457 1.00 94.50 85 TYR A C 1
ATOM 690 O O . TYR A 1 85 ? 6.649 2.550 -10.159 1.00 94.50 85 TYR A O 1
ATOM 698 N N . LEU A 1 86 ? 5.137 4.168 -10.511 1.00 94.69 86 LEU A N 1
ATOM 699 C CA . LEU A 1 86 ? 3.960 3.324 -10.384 1.00 94.69 86 LEU A CA 1
ATOM 700 C C . LEU A 1 86 ? 3.474 2.931 -11.770 1.00 94.69 86 LEU A C 1
ATOM 702 O O . LEU A 1 86 ? 3.325 3.790 -12.637 1.00 94.69 86 LEU A O 1
ATOM 706 N N . LEU A 1 87 ? 3.212 1.649 -11.971 1.00 95.25 87 LEU A N 1
ATOM 707 C CA . LEU A 1 87 ? 2.652 1.080 -13.189 1.00 95.25 87 LEU A CA 1
ATOM 708 C C . LEU A 1 87 ? 1.250 0.563 -12.860 1.00 95.25 87 LEU A C 1
ATOM 710 O O . LEU A 1 87 ? 1.097 -0.283 -11.979 1.00 95.25 87 LEU A O 1
ATOM 714 N N . PHE A 1 88 ? 0.233 1.067 -13.556 1.00 95.00 88 PHE A N 1
ATOM 715 C CA . PHE A 1 88 ? -1.171 0.733 -13.311 1.00 95.00 88 PHE A CA 1
ATOM 716 C C . PHE A 1 88 ? -1.641 -0.297 -14.322 1.00 95.00 88 PHE A C 1
ATOM 718 O O . PHE A 1 88 ? -1.518 -0.082 -15.526 1.00 95.00 88 PHE A O 1
ATOM 725 N N . PHE A 1 89 ? -2.204 -1.399 -13.842 1.00 93.69 89 PHE A N 1
ATOM 726 C CA . PHE A 1 89 ? -2.669 -2.490 -14.684 1.00 93.69 89 PHE A CA 1
ATOM 727 C C . PHE A 1 89 ? -4.123 -2.823 -14.403 1.00 93.69 89 PHE A C 1
ATOM 729 O O . PHE A 1 89 ? -4.547 -2.869 -13.250 1.00 93.69 89 PHE A O 1
ATOM 736 N N . ASN A 1 90 ? -4.882 -3.152 -15.445 1.00 92.06 90 ASN A N 1
ATOM 737 C CA . ASN A 1 90 ? -6.171 -3.810 -15.245 1.00 92.06 90 ASN A CA 1
ATOM 738 C C . ASN A 1 90 ? -5.996 -5.314 -14.949 1.00 92.06 90 ASN A C 1
ATOM 740 O O . ASN A 1 90 ? -4.912 -5.880 -15.097 1.00 92.06 90 ASN A O 1
ATOM 744 N N . LYS A 1 91 ? -7.098 -5.992 -14.607 1.00 90.56 91 LYS A N 1
ATOM 745 C CA . LYS A 1 91 ? -7.141 -7.450 -14.362 1.00 90.56 91 LYS A CA 1
ATOM 746 C C . LYS A 1 91 ? -6.599 -8.325 -15.499 1.00 90.56 91 LYS A C 1
ATOM 748 O O . LYS A 1 91 ? -6.192 -9.454 -15.258 1.00 90.56 91 LYS A O 1
ATOM 753 N N . ASN A 1 92 ? -6.576 -7.816 -16.727 1.00 89.94 92 ASN A N 1
ATOM 754 C CA . ASN A 1 92 ? -6.112 -8.549 -17.904 1.00 89.94 92 ASN A CA 1
ATOM 755 C C . ASN A 1 92 ? -4.609 -8.345 -18.174 1.00 89.94 92 ASN A C 1
ATOM 757 O O . ASN A 1 92 ? -4.130 -8.691 -19.255 1.00 89.94 92 ASN A O 1
ATOM 761 N N . ASN A 1 93 ? -3.860 -7.801 -17.207 1.00 90.00 93 ASN A N 1
ATOM 762 C CA . ASN A 1 93 ? -2.439 -7.454 -17.319 1.00 90.00 93 ASN A CA 1
ATOM 763 C C . ASN A 1 93 ? -2.146 -6.429 -18.427 1.00 90.00 93 ASN A C 1
ATOM 765 O O . ASN A 1 93 ? -1.083 -6.456 -19.051 1.00 90.00 93 ASN A O 1
ATOM 769 N N . ILE A 1 94 ? -3.098 -5.534 -18.701 1.00 94.00 94 ILE A N 1
ATOM 770 C CA . ILE A 1 94 ? -2.899 -4.417 -19.626 1.00 94.00 94 ILE A CA 1
ATOM 771 C C . ILE A 1 94 ? -2.368 -3.234 -18.825 1.00 94.00 94 ILE A C 1
ATOM 773 O O . ILE A 1 94 ? -3.057 -2.778 -17.911 1.00 94.00 94 ILE A O 1
ATOM 777 N N . LEU A 1 95 ? -1.180 -2.735 -19.175 1.00 95.38 95 LEU A N 1
ATOM 778 C CA . LEU A 1 95 ? -0.599 -1.534 -18.571 1.00 95.38 95 LEU A CA 1
ATOM 779 C C . LEU A 1 95 ? -1.384 -0.316 -19.052 1.00 95.38 95 LEU A C 1
ATOM 781 O O . LEU A 1 95 ? -1.303 0.059 -20.217 1.00 95.38 95 LEU A O 1
ATOM 785 N N . THR A 1 96 ? -2.170 0.304 -18.185 1.00 95.25 96 THR A N 1
ATOM 786 C CA . THR A 1 96 ? -3.036 1.425 -18.554 1.00 95.25 96 THR A CA 1
ATOM 787 C C . THR A 1 96 ? -2.353 2.764 -18.374 1.00 95.25 96 THR A C 1
ATOM 789 O O . THR A 1 96 ? -2.627 3.671 -19.151 1.00 95.25 96 THR A O 1
ATOM 792 N N . ASP A 1 97 ? -1.473 2.929 -17.393 1.00 96.00 97 ASP A N 1
ATOM 793 C CA . ASP A 1 97 ? -0.788 4.202 -17.173 1.00 96.00 97 ASP A CA 1
ATOM 794 C C . ASP A 1 97 ? 0.460 4.047 -16.301 1.00 96.00 97 ASP A C 1
ATOM 796 O O . ASP A 1 97 ? 0.679 2.999 -15.687 1.00 96.00 97 ASP A O 1
ATOM 800 N N . THR A 1 98 ? 1.259 5.113 -16.218 1.00 95.69 98 THR A N 1
ATOM 801 C CA . THR A 1 98 ? 2.415 5.191 -15.319 1.00 95.69 98 THR A CA 1
ATOM 802 C C . THR A 1 98 ? 2.464 6.521 -14.571 1.00 95.69 98 THR A C 1
ATOM 804 O O . THR A 1 98 ? 2.082 7.559 -15.110 1.00 95.69 98 THR A O 1
ATOM 807 N N . LEU A 1 99 ? 2.973 6.513 -13.338 1.00 95.75 99 LEU A N 1
ATOM 808 C CA . LEU A 1 99 ? 3.205 7.720 -12.545 1.00 95.75 99 LEU A CA 1
ATOM 809 C C . LEU A 1 99 ? 4.627 7.743 -12.006 1.00 95.75 99 LEU A C 1
ATOM 811 O O . LEU A 1 99 ? 5.006 6.880 -11.224 1.00 95.75 99 LEU A O 1
ATOM 815 N N . LYS A 1 100 ? 5.394 8.769 -12.373 1.00 95.50 100 LYS A N 1
ATOM 816 C CA . LYS A 1 100 ? 6.689 9.036 -11.746 1.00 95.50 100 LYS A CA 1
ATOM 817 C C . LYS A 1 100 ? 6.482 9.697 -10.385 1.00 95.50 100 LYS A C 1
ATOM 819 O O . LYS A 1 100 ? 5.829 10.738 -10.310 1.00 95.50 100 LYS A O 1
ATOM 824 N N . ILE A 1 101 ? 7.095 9.146 -9.344 1.00 94.62 101 ILE A N 1
ATOM 825 C CA . ILE A 1 101 ? 7.127 9.760 -8.015 1.00 94.62 101 ILE A CA 1
ATOM 826 C C . ILE A 1 101 ? 8.351 10.687 -7.932 1.00 94.62 101 ILE A C 1
ATOM 828 O O . ILE A 1 101 ? 9.457 10.268 -8.293 1.00 94.62 101 ILE A O 1
ATOM 832 N N . PRO A 1 102 ? 8.184 11.961 -7.526 1.00 92.69 102 PRO A N 1
ATOM 833 C CA . PRO A 1 102 ? 9.310 12.866 -7.334 1.00 92.69 102 PRO A CA 1
ATOM 834 C C . PRO A 1 102 ? 10.294 12.353 -6.278 1.00 92.69 102 PRO A C 1
ATOM 836 O O . PRO A 1 102 ? 9.943 11.585 -5.387 1.00 92.69 102 PRO A O 1
ATOM 839 N N . GLU A 1 103 ? 11.539 12.813 -6.357 1.00 88.19 103 GLU A N 1
ATOM 840 C CA . GLU A 1 103 ? 12.550 12.491 -5.351 1.00 88.19 103 GLU A CA 1
ATOM 841 C C . GLU A 1 103 ? 12.101 12.962 -3.955 1.00 88.19 103 GLU A C 1
ATOM 843 O O . GLU A 1 103 ? 11.447 14.002 -3.818 1.00 88.19 103 GLU A O 1
ATOM 848 N N . ASN A 1 104 ? 12.426 12.176 -2.925 1.00 87.94 104 ASN A N 1
ATOM 849 C CA . ASN A 1 104 ? 12.025 12.395 -1.527 1.00 87.94 104 ASN A CA 1
ATOM 850 C C . ASN A 1 104 ? 10.506 12.444 -1.282 1.00 87.94 104 ASN A C 1
ATOM 852 O O . ASN A 1 104 ? 10.073 12.916 -0.231 1.00 87.94 104 ASN A O 1
ATOM 856 N N . HIS A 1 105 ? 9.696 11.991 -2.241 1.00 93.94 105 HIS A N 1
ATOM 857 C CA . HIS A 1 105 ? 8.262 11.827 -2.054 1.00 93.94 105 HIS A CA 1
ATOM 858 C C . HIS A 1 105 ? 7.904 10.355 -1.880 1.00 93.94 105 HIS A C 1
ATOM 860 O O . HIS A 1 105 ? 8.545 9.473 -2.450 1.00 93.94 105 HIS A O 1
ATOM 866 N N . ILE A 1 106 ? 6.834 10.135 -1.128 1.00 93.06 106 ILE A N 1
ATOM 867 C CA . ILE A 1 106 ? 6.147 8.856 -0.973 1.00 93.06 106 ILE A CA 1
ATOM 868 C C . ILE A 1 106 ? 4.699 9.005 -1.439 1.00 93.06 106 ILE A C 1
ATOM 870 O O . ILE A 1 106 ? 4.235 10.125 -1.716 1.00 93.06 106 ILE A O 1
ATOM 874 N N . TYR A 1 107 ? 3.977 7.894 -1.554 1.00 94.62 107 TYR A N 1
ATOM 875 C CA . TYR A 1 107 ? 2.633 7.909 -2.121 1.00 94.62 107 TYR A CA 1
ATOM 876 C C . TYR A 1 107 ? 1.642 7.051 -1.339 1.00 94.62 107 TYR A C 1
ATOM 878 O O . TYR A 1 107 ? 1.956 5.982 -0.831 1.00 94.62 107 TYR A O 1
ATOM 886 N N . SER A 1 108 ? 0.400 7.525 -1.301 1.00 93.69 108 SER A N 1
ATOM 887 C CA . SER A 1 108 ? -0.755 6.786 -0.799 1.00 93.69 108 SER A CA 1
ATOM 888 C C . SER A 1 108 ? -1.667 6.408 -1.964 1.00 93.69 108 SER A C 1
ATOM 890 O O . SER A 1 108 ? -1.945 7.236 -2.841 1.00 93.69 108 SER A O 1
ATOM 892 N N . LEU A 1 109 ? -2.105 5.149 -1.990 1.00 93.12 109 LEU A N 1
ATOM 893 C CA . LEU A 1 109 ? -3.007 4.587 -2.998 1.00 93.12 109 LEU A CA 1
ATOM 894 C C . LEU A 1 109 ? -4.444 4.520 -2.465 1.00 93.12 109 LEU A C 1
ATOM 896 O O . LEU A 1 109 ? -4.657 4.489 -1.260 1.00 93.12 109 LEU A O 1
ATOM 900 N N . ASN A 1 110 ? -5.429 4.448 -3.368 1.00 90.81 110 ASN A N 1
ATOM 901 C CA . ASN A 1 110 ? -6.860 4.369 -3.028 1.00 90.81 110 ASN A CA 1
ATOM 902 C C . ASN A 1 110 ? -7.317 5.517 -2.107 1.00 90.81 110 ASN A C 1
ATOM 904 O O . ASN A 1 110 ? -8.091 5.331 -1.175 1.00 90.81 110 ASN A O 1
ATOM 908 N N . VAL A 1 111 ? -6.816 6.721 -2.389 1.00 93.50 111 VAL A N 1
ATOM 909 C CA . VAL A 1 111 ? -7.231 7.954 -1.716 1.00 93.50 111 VAL A CA 1
ATOM 910 C C . VAL A 1 111 ? -8.623 8.335 -2.206 1.00 93.50 111 VAL A C 1
ATOM 912 O O . VAL A 1 111 ? -8.830 8.451 -3.417 1.00 93.50 111 VAL A O 1
ATOM 915 N N . ASP A 1 112 ? -9.546 8.568 -1.277 1.00 94.06 112 ASP A N 1
ATOM 916 C CA . ASP A 1 112 ? -10.908 9.002 -1.571 1.00 94.06 112 ASP A CA 1
ATOM 917 C C . ASP A 1 112 ? -10.972 10.534 -1.573 1.00 94.06 112 ASP A C 1
ATOM 919 O O . ASP A 1 112 ? -10.781 11.204 -0.552 1.00 94.06 112 ASP A O 1
ATOM 923 N N . PHE A 1 113 ? -11.264 11.104 -2.734 1.00 93.00 113 PHE A N 1
ATOM 924 C CA . PHE A 1 113 ? -11.503 12.527 -2.942 1.00 93.00 113 PHE A CA 1
ATOM 925 C C . PHE A 1 113 ? -13.013 12.828 -2.967 1.00 93.00 113 PHE A C 1
ATOM 927 O O . PHE A 1 113 ? -13.850 11.930 -3.055 1.00 93.00 113 PHE A O 1
ATOM 934 N N . ASP A 1 114 ? -13.386 14.108 -2.902 1.00 87.44 114 ASP A N 1
ATOM 935 C CA . ASP A 1 114 ? -14.785 14.523 -3.091 1.00 87.44 114 ASP A CA 1
ATOM 936 C C . ASP A 1 114 ? -15.352 14.089 -4.459 1.00 87.44 114 ASP A C 1
ATOM 938 O O . ASP A 1 114 ? -14.637 14.023 -5.465 1.00 87.44 114 ASP A O 1
ATOM 942 N N . ASN A 1 115 ? -16.675 13.881 -4.499 1.00 85.06 115 ASN A N 1
ATOM 943 C CA . ASN A 1 115 ? -17.438 13.362 -5.645 1.00 85.06 115 ASN A CA 1
ATOM 944 C C . ASN A 1 115 ? -17.090 11.911 -6.022 1.00 85.06 115 ASN A C 1
ATOM 946 O O . ASN A 1 115 ? -17.002 11.592 -7.208 1.00 85.06 115 ASN A O 1
ATOM 950 N N . ASP A 1 116 ? -16.855 11.061 -5.019 1.00 82.50 116 ASP A N 1
ATOM 951 C CA . ASP A 1 116 ? -16.607 9.618 -5.175 1.00 82.50 116 ASP A CA 1
ATOM 952 C C . ASP A 1 116 ? -15.427 9.283 -6.102 1.00 82.50 116 ASP A C 1
ATOM 954 O O . ASP A 1 116 ? -15.365 8.229 -6.740 1.00 82.50 116 ASP A O 1
ATOM 958 N N . LYS A 1 117 ? -14.469 10.208 -6.198 1.00 91.25 117 LYS A N 1
ATOM 959 C CA . LYS A 1 117 ? -13.255 10.032 -6.989 1.00 91.25 117 LYS A CA 1
ATOM 960 C C . LYS A 1 117 ? -12.213 9.302 -6.163 1.00 91.25 117 LYS A C 1
ATOM 962 O O . LYS A 1 117 ? -11.938 9.692 -5.035 1.00 91.25 117 LYS A O 1
ATOM 967 N N . LYS A 1 118 ? -11.562 8.313 -6.766 1.00 92.81 118 LYS A N 1
ATOM 968 C CA . LYS A 1 118 ? -10.447 7.581 -6.159 1.00 92.81 118 LYS A CA 1
ATOM 969 C C . LYS A 1 118 ? -9.144 7.875 -6.877 1.00 92.81 118 LYS A C 1
ATOM 971 O O . LYS A 1 118 ? -9.150 8.214 -8.062 1.00 92.81 118 LYS A O 1
ATOM 976 N N . GLY A 1 119 ? -8.018 7.721 -6.193 1.00 94.69 119 GLY A N 1
ATOM 977 C CA . GLY A 1 119 ? -6.725 7.763 -6.861 1.00 94.69 119 GLY A CA 1
ATOM 978 C C . GLY A 1 119 ? -5.532 7.780 -5.921 1.00 94.69 119 GLY A C 1
ATOM 979 O O . GLY A 1 119 ? -5.445 6.955 -5.015 1.00 94.69 119 GLY A O 1
ATOM 980 N N . VAL A 1 120 ? -4.584 8.675 -6.195 1.00 96.12 120 VAL A N 1
ATOM 981 C CA . VAL A 1 120 ? -3.253 8.681 -5.577 1.00 96.12 120 VAL A CA 1
ATOM 982 C C . VAL A 1 120 ? -2.947 10.056 -5.002 1.00 96.12 120 VAL A C 1
ATOM 984 O O . VAL A 1 120 ? -3.130 11.076 -5.677 1.00 96.12 120 VAL A O 1
ATOM 987 N N . ALA A 1 121 ? -2.441 10.088 -3.773 1.00 96.38 121 ALA A N 1
ATOM 988 C CA . ALA A 1 121 ? -1.814 11.270 -3.194 1.00 96.38 121 ALA A CA 1
ATOM 989 C C . ALA A 1 121 ? -0.302 11.062 -3.133 1.00 96.38 121 ALA A C 1
ATOM 991 O O . ALA A 1 121 ? 0.166 10.005 -2.723 1.00 96.38 121 ALA A O 1
ATOM 992 N N . VAL A 1 122 ? 0.454 12.079 -3.532 1.00 96.50 122 VAL A N 1
ATOM 993 C CA . VAL A 1 122 ? 1.920 12.078 -3.496 1.00 96.50 122 VAL A CA 1
ATOM 994 C C . VAL A 1 122 ? 2.372 13.241 -2.627 1.00 96.50 122 VAL A C 1
ATOM 996 O O . VAL A 1 122 ? 1.796 14.333 -2.696 1.00 96.50 122 VAL A O 1
ATOM 999 N N . GLY A 1 123 ? 3.369 13.006 -1.782 1.00 95.75 123 GLY A N 1
ATOM 1000 C CA . GLY A 1 123 ? 3.759 13.966 -0.760 1.00 95.75 123 GLY A CA 1
ATOM 1001 C C . GLY A 1 123 ? 5.043 13.604 -0.034 1.00 95.75 123 GLY A C 1
ATOM 1002 O O . GLY A 1 123 ? 5.716 12.641 -0.381 1.00 95.75 123 GLY A O 1
ATOM 1003 N N . ILE A 1 124 ? 5.364 14.384 0.991 1.00 94.75 124 ILE A N 1
ATOM 1004 C CA . ILE A 1 124 ? 6.525 14.186 1.863 1.00 94.75 124 ILE A CA 1
ATOM 1005 C C . ILE A 1 124 ? 6.008 13.814 3.248 1.00 94.75 124 ILE A C 1
ATOM 1007 O O . ILE A 1 124 ? 5.051 14.422 3.729 1.00 94.75 124 ILE A O 1
ATOM 1011 N N . PHE A 1 125 ? 6.629 12.834 3.896 1.00 91.25 125 PHE A N 1
ATOM 1012 C CA . PHE A 1 125 ? 6.251 12.427 5.244 1.00 91.25 125 PHE A CA 1
ATOM 1013 C C . PHE A 1 125 ? 7.185 13.016 6.296 1.00 91.25 125 PHE A C 1
ATOM 1015 O O . PHE A 1 125 ? 8.403 12.897 6.193 1.00 91.25 125 PHE A O 1
ATOM 1022 N N . ASP A 1 126 ? 6.600 13.659 7.302 1.00 86.50 126 ASP A N 1
ATOM 1023 C CA . ASP A 1 126 ? 7.287 14.126 8.503 1.00 86.50 126 ASP A CA 1
ATOM 1024 C C . ASP A 1 126 ? 7.070 13.094 9.614 1.00 86.50 126 ASP A C 1
ATOM 1026 O O . ASP A 1 126 ? 6.004 13.051 10.236 1.00 86.50 126 ASP A O 1
ATOM 1030 N N . LEU A 1 127 ? 8.090 12.264 9.850 1.00 82.19 127 LEU A N 1
ATOM 1031 C CA . LEU A 1 127 ? 8.061 11.197 10.851 1.00 82.19 127 LEU A CA 1
ATOM 1032 C C . LEU A 1 127 ? 7.814 11.739 12.266 1.00 82.19 127 LEU A C 1
ATOM 1034 O O . LEU A 1 127 ? 7.032 11.161 13.016 1.00 82.19 127 LEU A O 1
ATOM 1038 N N . HIS A 1 128 ? 8.400 12.888 12.619 1.00 79.81 128 HIS A N 1
ATOM 1039 C CA . HIS A 1 128 ? 8.268 13.468 13.961 1.00 79.81 128 HIS A CA 1
ATOM 1040 C C . HIS A 1 128 ? 6.838 13.902 14.279 1.00 79.81 128 HIS A C 1
ATOM 1042 O O . HIS A 1 128 ? 6.431 13.895 15.439 1.00 79.81 128 HIS A O 1
ATOM 1048 N N . LYS A 1 129 ? 6.082 14.302 13.254 1.00 81.94 129 LYS A N 1
ATOM 1049 C CA . LYS A 1 129 ? 4.676 14.698 13.390 1.00 81.94 129 LYS A CA 1
ATOM 1050 C C . LYS A 1 129 ? 3.700 13.603 12.972 1.00 81.94 129 LYS A C 1
ATOM 1052 O O . LYS A 1 129 ? 2.498 13.828 13.074 1.00 81.94 129 LYS A O 1
ATOM 1057 N N . SER A 1 130 ? 4.201 12.475 12.462 1.00 84.12 130 SER A N 1
ATOM 1058 C CA . SER A 1 130 ? 3.390 11.461 11.777 1.00 84.12 130 SER A CA 1
ATOM 1059 C C . SER A 1 130 ? 2.461 12.095 10.728 1.00 84.12 130 SER A C 1
ATOM 1061 O O . SER A 1 130 ? 1.266 11.800 10.662 1.00 84.12 130 SER A O 1
ATOM 1063 N N . TYR A 1 131 ? 3.002 13.039 9.947 1.00 88.94 131 TYR A N 1
ATOM 1064 C CA . TYR A 1 131 ? 2.223 13.893 9.048 1.00 88.94 131 TYR A CA 1
ATOM 1065 C C . TYR A 1 131 ? 2.638 13.727 7.586 1.00 88.94 131 TYR A C 1
ATOM 1067 O O . TYR A 1 131 ? 3.767 14.032 7.201 1.00 88.94 131 TYR A O 1
ATOM 1075 N N . PHE A 1 132 ? 1.693 13.319 6.743 1.00 93.69 132 PHE A N 1
ATOM 1076 C CA . PHE A 1 132 ? 1.857 13.242 5.298 1.00 93.69 132 PHE A CA 1
ATOM 1077 C C . PHE A 1 132 ? 1.450 14.553 4.619 1.00 93.69 132 PHE A C 1
ATOM 1079 O O . PHE A 1 132 ? 0.269 14.874 4.440 1.00 93.69 132 PHE A O 1
ATOM 1086 N N . LYS A 1 133 ? 2.457 15.326 4.213 1.00 93.88 133 LYS A N 1
ATOM 1087 C CA . LYS A 1 133 ? 2.297 16.579 3.479 1.00 93.88 133 LYS A CA 1
ATOM 1088 C C . LYS A 1 133 ? 2.086 16.296 1.994 1.00 93.88 133 LYS A C 1
ATOM 1090 O O . LYS A 1 133 ? 3.038 16.080 1.248 1.00 93.88 133 LYS A O 1
ATOM 1095 N N . ILE A 1 134 ? 0.839 16.375 1.556 1.00 95.31 134 ILE A N 1
ATOM 1096 C CA . ILE A 1 134 ? 0.422 16.124 0.177 1.00 95.31 134 ILE A CA 1
ATOM 1097 C C . ILE A 1 134 ? 0.791 17.319 -0.706 1.00 95.31 134 ILE A C 1
ATOM 1099 O O . ILE A 1 134 ? 0.375 18.454 -0.454 1.00 95.31 134 ILE A O 1
ATOM 1103 N N . THR A 1 135 ? 1.542 17.048 -1.769 1.00 94.81 135 THR A N 1
ATOM 1104 C CA . THR A 1 135 ? 1.992 18.034 -2.763 1.00 94.81 135 THR A CA 1
ATOM 1105 C C . THR A 1 135 ? 1.305 17.846 -4.112 1.00 94.81 135 THR A C 1
ATOM 1107 O O . THR A 1 135 ? 1.090 18.824 -4.829 1.00 94.81 135 THR A O 1
ATOM 1110 N N . ASN A 1 136 ? 0.874 16.623 -4.438 1.00 95.25 136 ASN A N 1
ATOM 1111 C CA . ASN A 1 136 ? 0.147 16.311 -5.666 1.00 95.25 136 ASN A CA 1
ATOM 1112 C C . ASN A 1 136 ? -1.007 15.334 -5.406 1.00 95.25 136 ASN A C 1
ATOM 1114 O O . ASN A 1 136 ? -0.942 14.473 -4.529 1.00 95.25 136 ASN A O 1
ATOM 1118 N N . LYS A 1 137 ? -2.070 15.466 -6.204 1.00 95.56 137 LYS A N 1
ATOM 1119 C CA . LYS A 1 137 ? -3.259 14.609 -6.171 1.00 95.56 137 LYS A CA 1
ATOM 1120 C C . LYS A 1 137 ? -3.574 14.156 -7.582 1.00 95.56 137 LYS A C 1
ATOM 1122 O O . LYS A 1 137 ? -3.532 14.966 -8.510 1.00 95.56 137 LYS A O 1
ATOM 1127 N N . PHE A 1 138 ? -3.936 12.895 -7.729 1.00 96.94 138 PHE A N 1
ATOM 1128 C CA . PHE A 1 138 ? -4.284 12.321 -9.013 1.00 96.94 138 PHE A CA 1
ATOM 1129 C C . PHE A 1 138 ? -5.556 11.493 -8.886 1.00 96.94 138 PHE A C 1
ATOM 1131 O O . PHE A 1 138 ? -5.658 10.646 -8.007 1.00 96.94 138 PHE A O 1
ATOM 1138 N N . GLU A 1 139 ? -6.512 11.728 -9.777 1.00 96.00 139 GLU A N 1
ATOM 1139 C CA . GLU A 1 139 ? -7.666 10.862 -9.985 1.00 96.00 139 GLU A CA 1
ATOM 1140 C C . GLU A 1 139 ? -7.241 9.679 -10.851 1.00 96.00 139 GLU A C 1
ATOM 1142 O O . GLU A 1 139 ? -6.598 9.863 -11.888 1.00 96.00 139 GLU A O 1
ATOM 1147 N N . LEU A 1 140 ? -7.650 8.479 -10.457 1.00 94.56 140 LEU A N 1
ATOM 1148 C CA . LEU A 1 140 ? -7.606 7.297 -11.297 1.00 94.56 140 LEU A CA 1
ATOM 1149 C C . LEU A 1 140 ? -9.012 7.074 -11.854 1.00 94.56 140 LEU A C 1
ATOM 1151 O O . LEU A 1 140 ? -9.927 6.676 -11.135 1.00 94.56 140 LEU A O 1
ATOM 1155 N N . ASN A 1 141 ? -9.213 7.388 -13.132 1.00 91.94 141 ASN A N 1
ATOM 1156 C CA . ASN A 1 141 ? -10.548 7.287 -13.719 1.00 91.94 141 ASN A CA 1
ATOM 1157 C C . ASN A 1 141 ? -10.951 5.827 -14.006 1.00 91.94 141 ASN A C 1
ATOM 1159 O O . ASN A 1 141 ? -10.163 4.900 -13.844 1.00 91.94 141 ASN A O 1
ATOM 1163 N N . LYS A 1 142 ? -12.175 5.622 -14.510 1.00 88.81 142 LYS A N 1
ATOM 1164 C CA . LYS A 1 142 ? -12.724 4.289 -14.833 1.00 88.81 142 LYS A CA 1
ATOM 1165 C C . LYS A 1 142 ? -11.878 3.466 -15.819 1.00 88.81 142 LYS A C 1
ATOM 1167 O O . LYS A 1 142 ? -11.959 2.246 -15.807 1.00 88.81 142 LYS A O 1
ATOM 1172 N N . ASN A 1 143 ? -11.062 4.121 -16.643 1.00 90.12 143 ASN A N 1
ATOM 1173 C CA . ASN A 1 143 ? -10.142 3.476 -17.586 1.00 90.12 143 ASN A CA 1
ATOM 1174 C C . ASN A 1 143 ? -8.726 3.327 -17.008 1.00 90.12 143 ASN A C 1
ATOM 1176 O O . ASN A 1 143 ? -7.783 3.091 -17.761 1.00 90.12 143 ASN A O 1
ATOM 1180 N N . LEU A 1 144 ? -8.567 3.524 -15.694 1.00 91.62 144 LEU A N 1
ATOM 1181 C CA . LEU A 1 144 ? -7.299 3.482 -14.971 1.00 91.62 144 LEU A CA 1
ATOM 1182 C C . LEU A 1 144 ? -6.249 4.445 -15.542 1.00 91.62 144 LEU A C 1
ATOM 1184 O O . LEU A 1 144 ? -5.053 4.158 -15.523 1.00 91.62 144 LEU A O 1
ATOM 1188 N N . LYS A 1 145 ? -6.710 5.584 -16.074 1.00 93.62 145 LYS A N 1
ATOM 1189 C CA . LYS A 1 145 ? -5.845 6.683 -16.507 1.00 93.62 145 LYS A CA 1
ATOM 1190 C C . LYS A 1 145 ? -5.742 7.723 -15.411 1.00 93.62 145 LYS A C 1
ATOM 1192 O O . LYS A 1 145 ? -6.757 8.117 -14.822 1.00 93.62 145 LYS A O 1
ATOM 1197 N N . ILE A 1 146 ? -4.525 8.192 -15.209 1.00 94.94 146 ILE A N 1
ATOM 1198 C CA . ILE A 1 146 ? -4.162 9.137 -14.169 1.00 94.94 146 ILE A CA 1
ATOM 1199 C C . ILE A 1 146 ? -4.450 10.542 -14.679 1.00 94.94 146 ILE A C 1
ATOM 1201 O O . ILE A 1 146 ? -4.014 10.947 -15.757 1.00 94.94 146 ILE A O 1
ATOM 1205 N N . LYS A 1 147 ? -5.205 11.308 -13.898 1.00 95.44 147 LYS A N 1
ATOM 1206 C CA . LYS A 1 147 ? -5.514 12.705 -14.192 1.00 95.44 147 LYS A CA 1
ATOM 1207 C C . LYS A 1 147 ? -5.133 13.569 -12.998 1.00 95.44 147 LYS A C 1
ATOM 1209 O O . LYS A 1 147 ? -5.636 13.315 -11.905 1.00 95.44 147 LYS A O 1
ATOM 1214 N N . PRO A 1 148 ? -4.278 14.591 -13.168 1.00 95.75 148 PRO A N 1
ATOM 1215 C CA . PRO A 1 148 ? -3.996 15.533 -12.095 1.00 95.75 148 PRO A CA 1
ATOM 1216 C C . PRO A 1 148 ? -5.290 16.161 -11.574 1.00 95.75 148 PRO A C 1
ATOM 1218 O O . PRO A 1 148 ? -6.139 16.601 -12.352 1.00 95.75 148 PRO A O 1
ATOM 1221 N N . LEU A 1 149 ? -5.429 16.209 -10.255 1.00 93.12 149 LEU A N 1
ATOM 1222 C CA . LEU A 1 149 ? -6.490 16.936 -9.575 1.00 93.12 149 LEU A CA 1
ATOM 1223 C C . LEU A 1 149 ? -5.954 18.265 -9.054 1.00 93.12 149 LEU A C 1
ATOM 1225 O O . LEU A 1 149 ? -4.770 18.410 -8.749 1.00 93.12 149 LEU A O 1
ATOM 1229 N N . SER A 1 150 ? -6.854 19.237 -8.900 1.00 91.44 150 SER A N 1
ATOM 1230 C CA . SER A 1 150 ? -6.524 20.470 -8.188 1.00 91.44 150 SER A CA 1
ATOM 1231 C C . SER A 1 150 ? -6.042 20.128 -6.782 1.00 91.44 150 SER A C 1
ATOM 1233 O O . SER A 1 150 ? -6.667 19.315 -6.094 1.00 91.44 150 SER A O 1
ATOM 1235 N N . ILE A 1 151 ? -4.973 20.779 -6.322 1.00 87.94 151 ILE A N 1
ATOM 1236 C CA . ILE A 1 151 ? -4.472 20.572 -4.962 1.00 87.94 151 ILE A CA 1
ATOM 1237 C C . ILE A 1 151 ? -5.556 20.906 -3.926 1.00 87.94 151 ILE A C 1
ATOM 1239 O O . ILE A 1 151 ? -5.673 20.220 -2.922 1.00 87.94 151 ILE A O 1
ATOM 1243 N N . ASN A 1 152 ? -6.464 21.839 -4.219 1.00 87.06 152 ASN A N 1
ATOM 1244 C CA . ASN A 1 152 ? -7.567 22.210 -3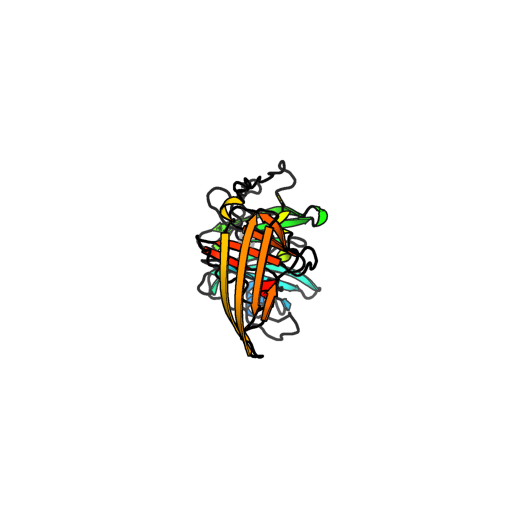.326 1.00 87.06 152 ASN A CA 1
ATOM 1245 C C . ASN A 1 152 ? -8.712 21.182 -3.281 1.00 87.06 152 ASN A C 1
ATOM 1247 O O . ASN A 1 152 ? -9.667 21.374 -2.534 1.00 87.06 152 ASN A O 1
ATOM 1251 N N . THR A 1 153 ? -8.652 20.103 -4.070 1.00 90.31 153 THR A N 1
ATOM 1252 C CA . THR A 1 153 ? -9.666 19.037 -4.039 1.00 90.31 153 THR A CA 1
ATOM 1253 C C . THR A 1 153 ? -9.699 18.412 -2.649 1.00 90.31 153 THR A C 1
ATOM 1255 O O . THR A 1 153 ? -8.673 17.929 -2.168 1.00 90.31 153 THR A O 1
ATOM 1258 N N . LYS A 1 154 ? -10.857 18.411 -1.992 1.00 90.62 154 LYS A N 1
ATOM 1259 C CA . LYS A 1 154 ? -11.006 17.825 -0.659 1.00 90.62 154 LYS A CA 1
ATOM 1260 C C . LYS A 1 154 ? -10.728 16.320 -0.693 1.00 90.62 154 LYS A C 1
ATOM 1262 O O . LYS A 1 154 ? -11.094 15.632 -1.645 1.00 90.62 154 LYS A O 1
ATOM 1267 N N . ILE A 1 155 ? -10.045 15.847 0.345 1.00 91.75 155 ILE A N 1
ATOM 1268 C CA . ILE A 1 155 ? -9.785 14.430 0.594 1.00 91.75 155 ILE A CA 1
ATOM 1269 C C . ILE A 1 155 ? -10.708 14.001 1.729 1.00 91.75 155 ILE A C 1
ATOM 1271 O O . ILE A 1 155 ? -10.721 14.640 2.782 1.00 91.75 155 ILE A O 1
ATOM 1275 N N . ASN A 1 156 ? -11.479 12.948 1.493 1.00 89.50 156 ASN A N 1
ATOM 1276 C CA . ASN A 1 156 ? -12.372 12.341 2.473 1.00 89.50 156 ASN A CA 1
ATOM 1277 C C . ASN A 1 156 ? -11.645 11.270 3.285 1.00 89.50 156 ASN A C 1
ATOM 1279 O O . ASN A 1 156 ? -11.816 11.209 4.500 1.00 89.50 156 ASN A O 1
ATOM 1283 N N . HIS A 1 157 ? -10.788 10.488 2.631 1.00 90.62 157 HIS A N 1
ATOM 1284 C CA . HIS A 1 157 ? -9.968 9.471 3.272 1.00 90.62 157 HIS A CA 1
ATOM 1285 C C . HIS A 1 157 ? -8.628 9.326 2.542 1.00 90.62 157 HIS A C 1
ATOM 1287 O O . HIS A 1 157 ? -8.573 9.363 1.314 1.00 90.62 157 HIS A O 1
ATOM 1293 N N . CYS A 1 158 ? -7.543 9.184 3.300 1.00 91.44 158 CYS A N 1
ATOM 1294 C CA . CYS A 1 158 ? -6.202 8.946 2.777 1.00 91.44 158 CYS A CA 1
ATOM 1295 C C . CYS A 1 158 ? -5.584 7.800 3.575 1.00 91.44 158 CYS A C 1
ATOM 1297 O O . CYS A 1 158 ? -5.316 7.996 4.763 1.00 91.44 158 CYS A O 1
ATOM 1299 N N . PRO A 1 159 ? -5.346 6.638 2.954 1.00 89.94 159 PRO A N 1
ATOM 1300 C CA . PRO A 1 159 ? -4.583 5.571 3.583 1.00 89.94 159 PRO A CA 1
ATOM 1301 C C . PRO A 1 159 ? -3.145 6.003 3.885 1.00 89.94 159 PRO A C 1
ATOM 1303 O O . PRO A 1 159 ? -2.641 6.986 3.321 1.00 89.94 159 PRO A O 1
ATOM 1306 N N . ILE A 1 160 ? -2.470 5.238 4.737 1.00 89.44 160 ILE A N 1
ATOM 1307 C CA . ILE A 1 160 ? -1.041 5.410 4.995 1.00 89.44 160 ILE A CA 1
ATOM 1308 C C . ILE A 1 160 ? -0.262 5.173 3.695 1.00 89.44 160 ILE A C 1
ATOM 1310 O O . ILE A 1 160 ? -0.628 4.293 2.910 1.00 89.44 160 ILE A O 1
ATOM 1314 N N . PRO A 1 161 ? 0.780 5.975 3.423 1.00 90.88 161 PRO A N 1
ATOM 1315 C CA . PRO A 1 161 ? 1.670 5.749 2.299 1.00 90.88 161 PRO A CA 1
ATOM 1316 C C . PRO A 1 161 ? 2.239 4.331 2.267 1.00 90.88 161 PRO A C 1
ATOM 1318 O O . PRO A 1 161 ? 2.599 3.780 3.303 1.00 90.88 161 PRO A O 1
ATOM 1321 N N . VAL A 1 162 ? 2.349 3.761 1.069 1.00 86.94 162 VAL A N 1
ATOM 1322 C CA . VAL A 1 162 ? 2.708 2.347 0.873 1.00 86.94 162 VAL A CA 1
ATOM 1323 C C . VAL A 1 162 ? 4.071 2.019 1.483 1.00 86.94 162 VAL A C 1
ATOM 1325 O O . VAL A 1 162 ? 4.251 0.958 2.071 1.00 86.94 162 VAL A O 1
ATOM 1328 N N . GLU A 1 163 ? 5.016 2.952 1.403 1.00 83.62 163 GLU A N 1
ATOM 1329 C CA . GLU A 1 163 ? 6.359 2.806 1.965 1.00 83.62 163 GLU A CA 1
ATOM 1330 C C . GLU A 1 163 ? 6.398 2.737 3.500 1.00 83.62 163 GLU A C 1
ATOM 1332 O O . GLU A 1 163 ? 7.432 2.388 4.060 1.00 83.62 163 GLU A O 1
ATOM 1337 N N . LEU A 1 164 ? 5.299 3.072 4.179 1.00 84.12 164 LEU A N 1
ATOM 1338 C CA . LEU A 1 164 ? 5.179 3.036 5.638 1.00 84.12 164 LEU A CA 1
ATOM 1339 C C . LEU A 1 164 ? 4.353 1.838 6.128 1.00 84.12 164 LEU A C 1
ATOM 1341 O O . LEU A 1 164 ? 4.101 1.737 7.319 1.00 84.12 164 LEU A O 1
ATOM 1345 N N . LEU A 1 165 ? 3.951 0.923 5.239 1.00 76.75 165 LEU A N 1
ATOM 1346 C CA . LEU A 1 165 ? 3.216 -0.303 5.588 1.00 76.75 165 LEU A CA 1
ATOM 1347 C C . LEU A 1 165 ? 4.140 -1.448 6.056 1.00 76.75 165 LEU A C 1
ATOM 1349 O O . LEU A 1 165 ? 3.804 -2.622 5.909 1.00 76.75 165 LEU A O 1
ATOM 1353 N N . SER A 1 166 ? 5.330 -1.122 6.567 1.00 69.88 166 SER A N 1
ATOM 1354 C CA . SER A 1 166 ? 6.312 -2.101 7.042 1.00 69.88 166 SER A CA 1
ATOM 1355 C C . SER A 1 166 ? 6.126 -2.448 8.520 1.00 69.88 166 SER A C 1
ATOM 1357 O O . SER A 1 166 ? 5.589 -1.660 9.297 1.00 69.88 166 SER A O 1
ATOM 1359 N N . GLU A 1 167 ? 6.656 -3.606 8.922 1.00 57.97 167 GLU A N 1
ATOM 1360 C CA . GLU A 1 167 ? 6.671 -4.082 10.316 1.00 57.97 167 GLU A CA 1
ATOM 1361 C C . GLU A 1 167 ? 7.343 -3.085 11.282 1.00 57.97 167 GLU A C 1
ATOM 1363 O O . GLU A 1 167 ? 7.005 -3.018 12.460 1.00 57.97 167 GLU A O 1
ATOM 1368 N N . GLU A 1 168 ? 8.251 -2.243 10.781 1.00 60.97 168 GLU A N 1
ATOM 1369 C CA . GLU A 1 168 ? 8.926 -1.203 11.570 1.00 60.97 168 GLU A CA 1
ATOM 1370 C C . GLU A 1 168 ? 8.008 -0.019 11.928 1.00 60.97 168 GLU A C 1
ATOM 1372 O O . GLU A 1 168 ? 8.342 0.775 12.807 1.00 60.97 168 GLU A O 1
ATOM 1377 N N . ASN A 1 169 ? 6.861 0.117 11.254 1.00 63.59 169 ASN A N 1
ATOM 1378 C CA . ASN A 1 169 ? 5.937 1.247 11.388 1.00 63.59 169 ASN A CA 1
ATOM 1379 C C . ASN A 1 169 ? 4.586 0.863 12.019 1.00 63.59 169 ASN A C 1
ATOM 1381 O O . ASN A 1 169 ? 3.636 1.646 11.962 1.00 63.59 169 ASN A O 1
ATOM 1385 N N . VAL A 1 170 ? 4.492 -0.313 12.650 1.00 64.38 170 VAL A N 1
ATOM 1386 C CA . VAL A 1 170 ? 3.269 -0.780 13.323 1.00 64.38 170 VAL A CA 1
ATOM 1387 C C . VAL A 1 170 ? 2.784 0.242 14.360 1.00 64.38 170 VAL A C 1
ATOM 1389 O O . VAL A 1 170 ? 3.521 0.644 15.262 1.00 64.38 170 VAL A O 1
ATOM 1392 N N . GLY A 1 171 ? 1.518 0.654 14.250 1.00 64.25 171 GLY A N 1
ATOM 1393 C CA . GLY A 1 171 ? 0.874 1.618 15.145 1.00 64.25 171 GLY A CA 1
ATOM 1394 C C . GLY A 1 171 ? 0.932 3.064 14.648 1.00 64.25 171 GLY A C 1
ATOM 1395 O O . GLY A 1 171 ? 0.298 3.940 15.245 1.00 64.25 171 GLY A O 1
ATOM 1396 N N . LEU A 1 172 ? 1.629 3.335 13.537 1.00 69.88 172 LEU A N 1
ATOM 1397 C CA . LEU A 1 172 ? 1.613 4.646 12.888 1.00 69.88 172 LEU A CA 1
ATOM 1398 C C . LEU A 1 172 ? 0.196 5.045 12.449 1.00 69.88 172 LEU A C 1
ATOM 1400 O O . LEU A 1 172 ? -0.140 6.230 12.441 1.00 69.88 172 LEU A O 1
ATOM 1404 N N . GLU A 1 173 ? -0.656 4.063 12.152 1.00 69.81 173 GLU A N 1
ATOM 1405 C CA . GLU A 1 173 ? -2.069 4.222 11.806 1.00 69.81 173 GLU A CA 1
ATOM 1406 C C . GLU A 1 173 ? -2.842 5.062 12.825 1.00 69.81 173 GLU A C 1
ATOM 1408 O O . GLU A 1 173 ? -3.700 5.859 12.442 1.00 69.81 173 GLU A O 1
ATOM 1413 N N . GLU A 1 174 ? -2.528 4.923 14.116 1.00 72.75 174 GLU A N 1
ATOM 1414 C CA . GLU A 1 174 ? -3.253 5.592 15.203 1.00 72.75 174 GLU A CA 1
ATOM 1415 C C . GLU A 1 174 ? -2.958 7.100 15.274 1.00 72.75 174 GLU A C 1
ATOM 1417 O O . GLU A 1 174 ? -3.721 7.875 15.862 1.00 72.75 174 GLU A O 1
ATOM 1422 N N . HIS A 1 175 ? -1.840 7.529 14.686 1.00 76.25 175 HIS A N 1
ATOM 1423 C CA . HIS A 1 175 ? -1.337 8.903 14.754 1.00 76.25 175 HIS A CA 1
ATOM 1424 C C . HIS A 1 175 ? -1.139 9.537 13.377 1.00 76.25 175 HIS A C 1
ATOM 1426 O O . HIS A 1 175 ? -0.777 10.713 13.281 1.00 76.25 175 HIS A O 1
ATOM 1432 N N . PHE A 1 176 ? -1.415 8.781 12.315 1.00 84.00 176 PHE A N 1
ATOM 1433 C CA . PHE A 1 176 ? -1.286 9.234 10.948 1.00 84.00 176 PHE A CA 1
ATOM 1434 C C . PHE A 1 176 ? -2.210 10.420 10.675 1.00 84.00 176 PHE A C 1
ATOM 1436 O O . PHE A 1 176 ? -3.435 10.360 10.803 1.00 84.00 176 PHE A O 1
ATOM 1443 N N . THR A 1 177 ? -1.606 11.521 10.248 1.00 88.94 177 THR A N 1
ATOM 1444 C CA . THR A 1 177 ? -2.313 12.724 9.819 1.00 88.94 177 THR A CA 1
ATOM 1445 C C . THR A 1 177 ? -1.836 13.140 8.435 1.00 88.94 177 THR A C 1
ATOM 1447 O O . THR A 1 177 ? -0.734 12.805 8.012 1.00 88.94 177 THR A O 1
ATOM 1450 N N . PHE A 1 178 ? -2.665 13.866 7.688 1.00 91.56 178 PHE A N 1
ATOM 1451 C CA . PHE A 1 178 ? -2.320 14.298 6.334 1.00 91.56 178 PHE A CA 1
ATOM 1452 C C . PHE A 1 178 ? -2.933 15.656 5.997 1.00 91.56 178 PHE A C 1
ATOM 1454 O O . PHE A 1 178 ? -3.905 16.095 6.615 1.00 91.56 178 PHE A O 1
ATOM 1461 N N . GLY A 1 179 ? -2.381 16.327 4.986 1.00 88.75 179 GLY A N 1
ATOM 1462 C CA . GLY A 1 179 ? -2.929 17.590 4.496 1.00 88.75 179 GLY A CA 1
ATOM 1463 C C . GLY A 1 179 ? -1.996 18.354 3.560 1.00 88.75 179 GLY A C 1
ATOM 1464 O O . GLY A 1 179 ? -0.979 17.836 3.109 1.00 88.75 179 GLY A O 1
ATOM 1465 N N . ILE A 1 180 ? -2.349 19.607 3.263 1.00 84.00 180 ILE A N 1
ATOM 1466 C CA . ILE A 1 180 ? -1.589 20.513 2.385 1.00 84.00 180 ILE A CA 1
ATOM 1467 C C . ILE A 1 180 ? -1.104 21.691 3.223 1.00 84.00 180 ILE A C 1
ATOM 1469 O O . ILE A 1 180 ? -1.914 22.359 3.859 1.00 84.00 180 ILE A O 1
ATOM 1473 N N . GLU A 1 181 ? 0.197 21.984 3.210 1.00 61.66 181 GLU A N 1
ATOM 1474 C CA . GLU A 1 181 ? 0.840 22.895 4.181 1.00 61.66 181 GLU A CA 1
ATOM 1475 C C . GLU A 1 181 ? 0.435 24.386 4.083 1.00 61.66 181 GLU A C 1
ATOM 1477 O O . GLU A 1 181 ? 0.884 25.191 4.883 1.00 61.66 181 GLU A O 1
ATOM 1482 N N . ASN A 1 182 ? -0.482 24.772 3.188 1.00 51.75 182 ASN A N 1
ATOM 1483 C CA . ASN A 1 182 ? -0.974 26.157 3.070 1.00 51.75 182 ASN A CA 1
ATOM 1484 C C . ASN A 1 182 ? -2.487 26.320 3.292 1.00 51.75 182 ASN A C 1
ATOM 1486 O O . ASN A 1 182 ? -3.019 27.421 3.148 1.00 51.75 182 ASN A O 1
ATOM 1490 N N . GLN A 1 183 ? -3.200 25.252 3.649 1.00 48.22 183 GLN A N 1
ATOM 1491 C CA . GLN A 1 183 ? -4.598 25.332 4.065 1.00 48.22 183 GLN A CA 1
ATOM 1492 C C . GLN A 1 183 ? -4.689 24.925 5.529 1.00 48.22 183 GLN A C 1
ATOM 1494 O O . GLN A 1 183 ? -4.039 23.965 5.942 1.00 48.22 183 GLN A O 1
ATOM 1499 N N . LYS A 1 184 ? -5.469 25.684 6.318 1.00 42.31 184 LYS A N 1
ATOM 1500 C CA . LYS A 1 184 ? -5.785 25.354 7.716 1.00 42.31 184 LYS A CA 1
ATOM 1501 C C . LYS A 1 184 ? -6.003 23.851 7.818 1.00 42.31 184 LYS A C 1
ATOM 1503 O O . LYS A 1 184 ? -6.831 23.323 7.079 1.00 42.31 184 LYS A O 1
ATOM 1508 N N . GLN A 1 185 ? -5.239 23.221 8.709 1.00 41.50 185 GLN A N 1
ATOM 1509 C CA . GLN A 1 185 ? -5.294 21.798 9.013 1.00 41.50 185 GLN A CA 1
ATOM 1510 C C . GLN A 1 185 ? -6.741 21.318 8.934 1.00 41.50 185 GLN A C 1
ATOM 1512 O O . GLN A 1 185 ? -7.561 21.651 9.794 1.00 41.50 185 GLN A O 1
ATOM 1517 N N . VAL A 1 186 ? -7.063 20.543 7.900 1.00 40.06 186 VAL A N 1
ATOM 1518 C CA . VAL A 1 186 ? -8.251 19.706 7.960 1.00 40.06 186 VAL A CA 1
ATOM 1519 C C . VAL A 1 186 ? -7.850 18.601 8.921 1.00 40.06 186 VAL A C 1
ATOM 1521 O O . VAL A 1 186 ? -7.345 17.561 8.516 1.00 40.06 186 VAL A O 1
ATOM 1524 N N . LYS A 1 187 ? -8.021 18.856 10.224 1.00 35.84 187 LYS A N 1
ATOM 1525 C CA . LYS A 1 187 ? -8.225 17.761 11.159 1.00 35.84 187 LYS A CA 1
ATOM 1526 C C . LYS A 1 187 ? -9.466 17.066 10.637 1.00 35.84 187 LYS A C 1
ATOM 1528 O O . LYS A 1 187 ? -10.586 17.525 10.866 1.00 35.84 187 LYS A O 1
ATOM 1533 N N . VAL A 1 188 ? -9.265 15.994 9.883 1.00 34.56 188 VAL A N 1
ATOM 1534 C CA . VAL A 1 188 ? -10.291 14.981 9.767 1.00 34.56 188 VAL A CA 1
ATOM 1535 C C . VAL A 1 188 ? -10.399 14.458 11.191 1.00 34.56 188 VAL A C 1
ATOM 1537 O O . VAL A 1 188 ? -9.666 13.573 11.613 1.00 34.56 188 VAL A O 1
ATOM 1540 N N . ASN A 1 189 ? -11.300 15.064 11.967 1.00 33.28 189 ASN A N 1
ATOM 1541 C CA . ASN A 1 189 ? -12.069 14.265 12.890 1.00 33.28 189 ASN A CA 1
ATOM 1542 C C . ASN A 1 189 ? -12.719 13.236 11.974 1.00 33.28 189 ASN A C 1
ATOM 1544 O O . ASN A 1 189 ? -13.803 13.468 11.436 1.00 33.28 189 ASN A O 1
ATOM 1548 N N . VAL A 1 190 ? -12.042 12.101 11.783 1.00 36.78 190 VAL A N 1
ATOM 1549 C CA . VAL A 1 190 ? -12.760 10.843 11.711 1.00 36.78 190 VAL A CA 1
ATOM 1550 C C . VAL A 1 190 ? -13.657 10.982 12.921 1.00 36.78 190 VAL A C 1
ATOM 1552 O O . VAL A 1 190 ? -13.150 11.092 14.040 1.00 36.78 190 VAL A O 1
ATOM 1555 N N . LYS A 1 191 ? -14.959 11.221 12.706 1.00 34.97 191 LYS A N 1
ATOM 1556 C CA . LYS A 1 191 ? -15.912 11.099 13.801 1.00 34.97 191 LYS A CA 1
ATOM 1557 C C . LYS A 1 191 ? -15.564 9.733 14.332 1.00 34.97 191 LYS A C 1
ATOM 1559 O O . LYS A 1 191 ? -15.782 8.771 13.598 1.00 34.97 191 LYS A O 1
ATOM 1564 N N . ALA A 1 192 ? -14.910 9.690 15.498 1.00 39.56 192 ALA A N 1
ATOM 1565 C CA . ALA A 1 192 ? -14.608 8.447 16.162 1.00 39.56 192 ALA A CA 1
ATOM 1566 C C . ALA A 1 192 ? -15.937 7.710 16.075 1.00 39.56 192 ALA A C 1
ATOM 1568 O O . ALA A 1 192 ? -16.938 8.274 16.550 1.00 39.56 192 ALA A O 1
ATOM 1569 N N . PRO A 1 193 ? -16.008 6.585 15.337 1.00 43.88 193 PRO A N 1
ATOM 1570 C CA . PRO A 1 193 ? -17.216 5.786 15.331 1.00 43.88 193 PRO A CA 1
ATOM 1571 C C . PRO A 1 193 ? -17.545 5.664 16.801 1.00 43.88 193 PRO A C 1
ATOM 1573 O O . PRO A 1 193 ? -16.607 5.380 17.556 1.00 43.88 193 PRO A O 1
ATOM 1576 N N . SER A 1 194 ? -18.763 6.068 17.201 1.00 45.06 194 SER A N 1
ATOM 1577 C CA . SER A 1 194 ? -19.138 6.211 18.613 1.00 45.06 194 SER A CA 1
ATOM 1578 C C . SER A 1 194 ? -18.413 5.121 19.369 1.00 45.06 194 SER A C 1
ATOM 1580 O O . SER A 1 194 ? -18.546 3.967 18.945 1.00 45.06 194 SER A O 1
ATOM 1582 N N . ASN A 1 195 ? -17.533 5.521 20.302 1.00 56.78 195 ASN A N 1
ATOM 1583 C CA . ASN A 1 195 ? -16.488 4.691 20.913 1.00 56.78 195 ASN A CA 1
ATOM 1584 C C . ASN A 1 195 ? -17.135 3.658 21.847 1.00 56.78 195 ASN A C 1
ATOM 1586 O O . ASN A 1 195 ? -16.907 3.593 23.056 1.00 56.78 195 ASN A O 1
ATOM 1590 N N . ASP A 1 196 ? -18.067 2.938 21.251 1.00 77.88 196 ASP A N 1
ATOM 1591 C CA . ASP A 1 196 ? -19.106 2.141 21.824 1.00 77.88 196 ASP A CA 1
ATOM 1592 C C . ASP A 1 196 ? -18.514 0.762 21.919 1.00 77.88 196 ASP A C 1
ATOM 1594 O O . ASP A 1 196 ? -18.722 -0.139 21.108 1.00 77.88 196 ASP A O 1
ATOM 1598 N N . PHE A 1 197 ? -17.656 0.678 22.920 1.00 86.94 197 PHE A N 1
ATOM 1599 C CA . PHE A 1 197 ? -17.023 -0.541 23.335 1.00 86.94 197 PHE A CA 1
ATOM 1600 C C . PHE A 1 197 ? -18.053 -1.649 23.615 1.00 86.94 197 PHE A C 1
ATOM 1602 O O . PHE A 1 197 ? -17.720 -2.822 23.488 1.00 86.94 197 PHE A O 1
ATOM 1609 N N . SER A 1 198 ? -19.312 -1.300 23.925 1.00 88.62 198 SER A N 1
ATOM 1610 C CA . SER A 1 198 ? -20.355 -2.278 24.248 1.00 88.62 198 SER A CA 1
ATOM 1611 C C . SER A 1 198 ? -20.576 -3.312 23.141 1.00 88.62 198 SER A C 1
ATOM 1613 O O . SER A 1 198 ? -20.782 -4.485 23.439 1.00 88.62 198 SER A O 1
ATOM 1615 N N . LYS A 1 199 ? -20.422 -2.937 21.864 1.00 89.88 199 LYS A N 1
ATOM 1616 C CA . LYS A 1 199 ? -20.552 -3.878 20.736 1.00 89.88 199 LYS A CA 1
ATOM 1617 C C . LYS A 1 199 ? -19.446 -4.937 20.689 1.00 89.88 199 LYS A C 1
ATOM 1619 O O . LYS A 1 199 ? -19.618 -5.960 20.025 1.00 89.88 199 LYS A O 1
ATOM 1624 N N . TRP A 1 200 ? -18.312 -4.679 21.339 1.00 93.12 200 TRP A N 1
ATOM 1625 C CA . TRP A 1 200 ? -17.170 -5.588 21.401 1.00 93.12 200 TRP A CA 1
ATOM 1626 C C . TRP A 1 200 ? -17.257 -6.549 22.586 1.00 93.12 200 TRP A C 1
ATOM 1628 O O . TRP A 1 200 ? -16.584 -7.573 22.561 1.00 93.12 200 TRP A O 1
ATOM 1638 N N . ILE A 1 201 ? -18.119 -6.282 23.570 1.00 94.12 201 ILE A N 1
ATOM 1639 C CA . ILE A 1 201 ? -18.372 -7.208 24.677 1.00 94.12 201 ILE A CA 1
ATOM 1640 C C . ILE A 1 201 ? -18.953 -8.510 24.115 1.00 94.12 201 ILE A C 1
ATOM 1642 O O . ILE A 1 201 ? -19.849 -8.484 23.261 1.00 94.12 201 ILE A O 1
ATOM 1646 N N . GLY A 1 202 ? -18.413 -9.640 24.563 1.00 95.06 202 GLY A N 1
ATOM 1647 C CA . GLY A 1 202 ? -18.835 -10.971 24.139 1.00 95.06 202 GLY A CA 1
ATOM 1648 C C . GLY A 1 202 ? -17.721 -12.009 24.208 1.00 95.06 202 GLY A C 1
ATOM 1649 O O . GLY A 1 202 ? -16.577 -11.702 24.554 1.00 95.06 202 GLY A O 1
ATOM 1650 N N . ASN A 1 203 ? -18.085 -13.238 23.854 1.00 96.31 203 ASN A N 1
ATOM 1651 C CA . ASN A 1 203 ? -17.154 -14.343 23.687 1.00 96.31 203 ASN A CA 1
ATOM 1652 C C . ASN A 1 203 ? -16.930 -14.573 22.197 1.00 96.31 203 ASN A C 1
ATOM 1654 O O . ASN A 1 203 ? -17.872 -14.560 21.406 1.00 96.31 203 ASN A O 1
ATOM 1658 N N . TYR A 1 204 ? -15.681 -14.783 21.827 1.00 96.75 204 TYR A N 1
ATOM 1659 C CA . TYR A 1 204 ? -15.263 -14.959 20.454 1.00 96.75 204 TYR A CA 1
ATOM 1660 C C . TYR A 1 204 ? -14.421 -16.218 20.345 1.00 96.75 204 TYR A C 1
ATOM 1662 O O . TYR A 1 204 ? -13.590 -16.472 21.220 1.00 96.75 204 TYR A O 1
ATOM 1670 N N . LYS A 1 205 ? -14.632 -16.984 19.276 1.00 96.38 205 LYS A N 1
ATOM 1671 C CA . LYS A 1 205 ? -13.905 -18.226 19.026 1.00 96.38 205 LYS A CA 1
ATOM 1672 C C . LYS A 1 205 ? -13.409 -18.324 17.597 1.00 96.38 205 LYS A C 1
ATOM 1674 O O . LYS A 1 205 ? -14.140 -17.959 16.678 1.00 96.38 205 LYS A O 1
ATOM 1679 N N . ALA A 1 206 ? -12.191 -18.806 17.418 1.00 94.06 206 ALA A N 1
ATOM 1680 C CA . ALA A 1 206 ? -11.665 -19.180 16.113 1.00 94.06 206 ALA A CA 1
ATOM 1681 C C . ALA A 1 206 ? -11.021 -20.554 16.234 1.00 94.06 206 ALA A C 1
ATOM 1683 O O . ALA A 1 206 ? -10.231 -20.765 17.148 1.00 94.06 206 ALA A O 1
ATOM 1684 N N . ASP A 1 207 ? -11.346 -21.430 15.294 1.00 92.00 207 ASP A N 1
ATOM 1685 C CA . ASP A 1 207 ? -10.736 -22.746 15.153 1.00 92.00 207 ASP A CA 1
ATOM 1686 C C . ASP A 1 207 ? -9.933 -22.705 13.849 1.00 92.00 207 ASP A C 1
ATOM 1688 O O . ASP A 1 207 ? -10.480 -22.398 12.781 1.00 92.00 207 ASP A O 1
ATOM 1692 N N . ILE A 1 208 ? -8.623 -22.910 13.942 1.00 90.25 208 ILE A N 1
ATOM 1693 C CA . ILE A 1 208 ? -7.686 -22.691 12.841 1.00 90.25 208 ILE A CA 1
ATOM 1694 C C . ILE A 1 208 ? -6.859 -23.957 12.633 1.00 90.25 208 ILE A C 1
ATOM 1696 O O . ILE A 1 208 ? -6.153 -24.399 13.534 1.00 90.25 208 ILE A O 1
ATOM 1700 N N . GLU A 1 209 ? -6.894 -24.502 11.421 1.00 87.75 209 GLU A N 1
ATOM 1701 C CA . GLU A 1 209 ? -6.048 -25.625 11.014 1.00 87.75 209 GLU A CA 1
ATOM 1702 C C . GLU A 1 209 ? -4.908 -25.113 10.123 1.00 87.75 209 GLU A C 1
ATOM 1704 O O . GLU A 1 209 ? -5.140 -24.416 9.129 1.00 87.75 209 GLU A O 1
ATOM 1709 N N . ILE A 1 210 ? -3.665 -25.425 10.495 1.00 84.00 210 ILE A N 1
ATOM 1710 C CA . ILE A 1 210 ? -2.458 -24.990 9.787 1.00 84.00 210 ILE A CA 1
ATOM 1711 C C . ILE A 1 210 ? -1.571 -26.202 9.516 1.00 84.00 210 ILE A C 1
ATOM 1713 O O . ILE A 1 210 ? -1.113 -26.859 10.445 1.00 84.00 210 ILE A O 1
ATOM 1717 N N . THR A 1 211 ? -1.230 -26.423 8.249 1.00 78.69 211 THR A N 1
ATOM 1718 C CA . THR A 1 211 ? -0.204 -27.392 7.841 1.00 78.69 211 THR A CA 1
ATOM 1719 C C . THR A 1 211 ? 1.098 -26.667 7.522 1.00 78.69 211 THR A C 1
ATOM 1721 O O . THR A 1 211 ? 1.148 -25.829 6.616 1.00 78.69 211 THR A O 1
ATOM 1724 N N . ARG A 1 212 ? 2.174 -27.008 8.234 1.00 75.62 212 ARG A N 1
ATOM 1725 C CA . ARG A 1 212 ? 3.541 -26.521 7.991 1.00 75.62 212 ARG A CA 1
ATOM 1726 C C . ARG A 1 212 ? 4.473 -27.689 7.675 1.00 75.62 212 ARG A C 1
ATOM 1728 O O . ARG A 1 212 ? 4.107 -28.856 7.767 1.00 75.62 212 ARG A O 1
ATOM 1735 N N . THR A 1 213 ? 5.712 -27.380 7.294 1.00 77.25 213 THR A N 1
ATOM 1736 C CA . THR A 1 213 ? 6.742 -28.398 7.015 1.00 77.25 213 THR A CA 1
ATOM 1737 C C . THR A 1 213 ? 7.072 -29.280 8.221 1.00 77.25 213 THR A C 1
ATOM 1739 O O . THR A 1 213 ? 7.574 -30.385 8.040 1.00 77.25 213 THR A O 1
ATOM 1742 N N . ASP A 1 214 ? 6.834 -28.781 9.432 1.00 77.25 214 ASP A N 1
ATOM 1743 C CA . ASP A 1 214 ? 7.103 -29.423 10.719 1.00 77.25 214 ASP A CA 1
ATOM 1744 C C . ASP A 1 214 ? 5.876 -30.097 11.357 1.00 77.25 214 ASP A C 1
ATOM 1746 O O . ASP A 1 214 ? 6.042 -30.822 12.338 1.00 77.25 214 ASP A O 1
ATOM 1750 N N . GLY A 1 215 ? 4.678 -29.953 10.778 1.00 80.25 215 GLY A N 1
ATOM 1751 C CA . GLY A 1 215 ? 3.489 -30.687 11.211 1.00 80.25 215 GLY A CA 1
ATOM 1752 C C . GLY A 1 215 ? 2.163 -29.984 10.929 1.00 80.25 215 GLY A C 1
ATOM 1753 O O . GLY A 1 215 ? 2.122 -28.877 10.388 1.00 80.25 215 GLY A O 1
ATOM 1754 N N . ASP A 1 216 ? 1.084 -30.655 11.329 1.00 84.44 216 ASP A N 1
ATOM 1755 C CA . ASP A 1 216 ? -0.269 -30.104 11.356 1.00 84.44 216 ASP A CA 1
ATOM 1756 C C . ASP A 1 216 ? -0.575 -29.563 12.757 1.00 84.44 216 ASP A C 1
ATOM 1758 O O . ASP A 1 216 ? -0.301 -30.213 13.772 1.00 84.44 216 ASP A O 1
ATOM 1762 N N . TYR A 1 217 ? -1.149 -28.366 12.805 1.00 83.19 217 TYR A N 1
ATOM 1763 C CA . TYR A 1 217 ? -1.478 -27.646 14.026 1.00 83.19 217 TYR A CA 1
ATOM 1764 C C . TYR A 1 217 ? -2.958 -27.284 14.021 1.00 83.19 217 TYR A C 1
ATOM 1766 O O . TYR A 1 217 ? -3.445 -26.664 13.077 1.00 83.19 217 TYR A O 1
ATOM 1774 N N . ASN A 1 218 ? -3.649 -27.632 15.102 1.00 89.12 218 ASN A N 1
ATOM 1775 C CA . ASN A 1 218 ? -4.989 -27.136 15.394 1.00 89.12 218 ASN A C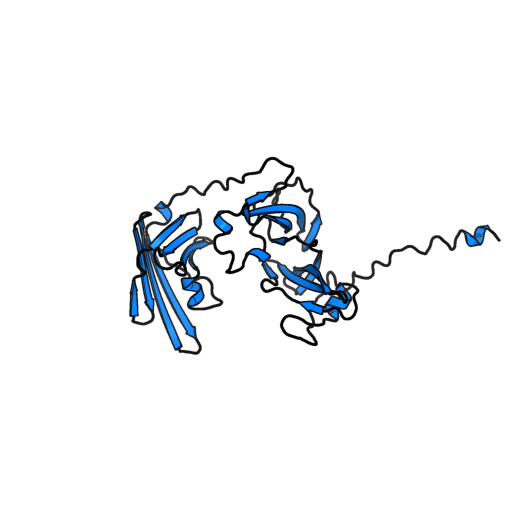A 1
ATOM 1776 C C . ASN A 1 218 ? -4.875 -26.062 16.468 1.00 89.12 218 ASN A C 1
ATOM 1778 O O . ASN A 1 218 ? -4.335 -26.331 17.541 1.00 89.12 218 ASN A O 1
ATOM 1782 N N . ILE A 1 219 ? -5.331 -24.854 16.168 1.00 89.88 219 ILE A N 1
ATOM 1783 C CA . ILE A 1 219 ? -5.250 -23.711 17.068 1.00 89.88 219 ILE A CA 1
ATOM 1784 C C . ILE A 1 219 ? -6.660 -23.232 17.375 1.00 89.88 219 ILE A C 1
ATOM 1786 O O . ILE A 1 219 ? -7.353 -22.735 16.486 1.00 89.88 219 ILE A O 1
ATOM 1790 N N . ASP A 1 220 ? -7.043 -23.336 18.643 1.00 92.31 220 ASP A N 1
ATOM 1791 C CA . ASP A 1 220 ? -8.316 -22.829 19.138 1.00 92.31 220 ASP A CA 1
ATOM 1792 C C . ASP A 1 220 ? -8.066 -21.537 19.920 1.00 92.31 220 ASP A C 1
ATOM 1794 O O . ASP A 1 220 ? -7.398 -21.524 20.958 1.00 92.31 220 ASP A O 1
ATOM 1798 N N . TYR A 1 221 ? -8.636 -20.435 19.445 1.00 93.38 221 TYR A N 1
ATOM 1799 C CA . TYR A 1 221 ? -8.671 -19.177 20.178 1.00 93.38 221 TYR A CA 1
ATOM 1800 C C . TYR A 1 221 ? -10.002 -19.009 20.885 1.00 93.38 221 TYR A C 1
ATOM 1802 O O . TYR A 1 221 ? -11.062 -19.109 20.271 1.00 93.38 221 TYR A O 1
ATOM 1810 N N . VAL A 1 222 ? -9.947 -18.632 22.160 1.00 94.69 222 VAL A N 1
ATOM 1811 C CA . VAL A 1 222 ? -11.098 -18.152 22.922 1.00 94.69 222 VAL A CA 1
ATOM 1812 C C . VAL A 1 222 ? -10.769 -16.777 23.483 1.00 94.69 222 VAL A C 1
ATOM 1814 O O . VAL A 1 222 ? -9.944 -16.640 24.384 1.00 94.69 222 VAL A O 1
ATOM 1817 N N . ILE A 1 223 ? -11.451 -15.752 22.977 1.00 95.75 223 ILE A N 1
ATOM 1818 C CA . ILE A 1 223 ? -11.314 -14.373 23.450 1.00 95.75 223 ILE A CA 1
ATOM 1819 C C . ILE A 1 223 ? -12.597 -13.978 24.174 1.00 95.75 223 ILE A C 1
ATOM 1821 O O . ILE A 1 223 ? -13.680 -13.973 23.589 1.00 95.75 223 ILE A O 1
ATOM 1825 N N . LYS A 1 224 ? -12.486 -13.613 25.449 1.00 95.88 224 LYS A N 1
ATOM 1826 C CA . LYS A 1 224 ? -13.598 -13.105 26.256 1.00 95.88 224 LYS A CA 1
ATOM 1827 C C . LYS A 1 224 ? -13.356 -11.644 26.575 1.00 95.88 224 LYS A C 1
ATOM 1829 O O . LYS A 1 224 ? -12.384 -11.308 27.243 1.00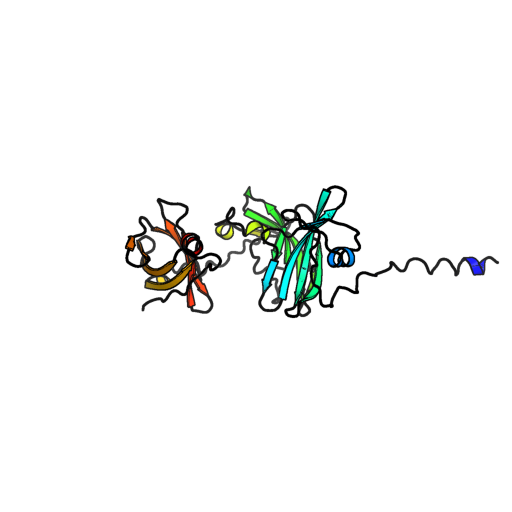 95.88 224 LYS A O 1
ATOM 1834 N N . ILE A 1 225 ? -14.257 -10.784 26.119 1.00 95.19 225 ILE A N 1
ATOM 1835 C CA . ILE A 1 225 ? -14.212 -9.346 26.378 1.00 95.19 225 ILE A CA 1
ATOM 1836 C C . ILE A 1 225 ? -15.384 -9.019 27.292 1.00 95.19 225 ILE A C 1
ATOM 1838 O O . ILE A 1 225 ? -16.530 -8.963 26.843 1.00 95.19 225 ILE A O 1
ATOM 1842 N N . LEU A 1 226 ? -15.101 -8.829 28.580 1.00 90.75 226 LEU A N 1
ATOM 1843 C CA . LEU A 1 226 ? -16.116 -8.551 29.599 1.00 90.75 226 LEU A CA 1
ATOM 1844 C C . LEU A 1 226 ? -16.305 -7.045 29.776 1.00 90.75 226 LEU A C 1
ATOM 1846 O O . LEU A 1 226 ? -17.426 -6.540 29.817 1.00 90.75 226 LEU A O 1
ATOM 1850 N N . ASN A 1 227 ? -15.194 -6.315 29.864 1.00 90.56 227 ASN A N 1
ATOM 1851 C CA . ASN A 1 227 ? -15.170 -4.858 29.905 1.00 90.56 227 ASN A CA 1
ATOM 1852 C C . ASN A 1 227 ? -13.819 -4.326 29.379 1.00 90.56 227 ASN A C 1
ATOM 1854 O O . ASN A 1 227 ? -12.952 -5.099 28.985 1.00 90.56 227 ASN A O 1
ATOM 1858 N N . LYS A 1 228 ? -13.615 -3.000 29.362 1.00 85.81 228 LYS A N 1
ATOM 1859 C CA . LYS A 1 228 ? -12.376 -2.390 28.832 1.00 85.81 228 LYS A CA 1
ATOM 1860 C C . LYS A 1 228 ? -11.093 -2.818 29.553 1.00 85.81 228 LYS A C 1
ATOM 1862 O O . LYS A 1 228 ? -10.014 -2.709 28.979 1.00 85.81 228 LYS A O 1
ATOM 1867 N N . ASN A 1 229 ? -11.215 -3.248 30.802 1.00 86.12 229 ASN A N 1
ATOM 1868 C CA . ASN A 1 229 ? -10.094 -3.615 31.658 1.00 86.12 229 ASN A CA 1
ATOM 1869 C C . ASN A 1 229 ? -9.996 -5.130 31.865 1.00 86.12 229 ASN A C 1
ATOM 1871 O O . ASN A 1 229 ? -9.089 -5.573 32.561 1.00 86.12 229 ASN A O 1
ATOM 1875 N N . ASP A 1 230 ? -10.937 -5.895 31.313 1.00 89.69 230 ASP A N 1
ATOM 1876 C CA . ASP A 1 230 ? -11.089 -7.320 31.570 1.00 89.69 230 ASP A CA 1
ATOM 1877 C C . ASP A 1 230 ? -11.295 -8.048 30.244 1.00 89.69 230 ASP A C 1
ATOM 1879 O O . ASP A 1 230 ? -12.403 -8.125 29.689 1.00 89.69 230 ASP A O 1
ATOM 1883 N N . VAL A 1 231 ? -10.160 -8.495 29.716 1.00 93.44 231 VAL A N 1
ATOM 1884 C CA . VAL A 1 231 ? -10.041 -9.263 28.488 1.00 93.44 231 VAL A CA 1
ATOM 1885 C C . VAL A 1 231 ? -9.216 -10.495 28.797 1.00 93.44 231 VAL A C 1
ATOM 1887 O O . VAL A 1 231 ? -8.115 -10.394 29.335 1.00 93.44 231 VAL A O 1
ATOM 1890 N N . LEU A 1 232 ? -9.749 -11.650 28.423 1.00 93.44 232 LEU A N 1
ATOM 1891 C CA . LEU A 1 232 ? -9.088 -12.935 28.576 1.00 93.44 232 LEU A CA 1
ATOM 1892 C C . LEU A 1 232 ? -8.897 -13.541 27.195 1.00 93.44 232 LEU A C 1
ATOM 1894 O O . LEU A 1 232 ? -9.855 -13.636 26.427 1.00 93.44 232 LEU A O 1
ATOM 1898 N N . ILE A 1 233 ? -7.669 -13.949 26.895 1.00 94.00 233 ILE A N 1
ATOM 1899 C CA . ILE A 1 233 ? -7.338 -14.691 25.682 1.00 94.00 233 ILE A CA 1
ATOM 1900 C C . ILE A 1 233 ? -6.750 -16.023 26.126 1.00 94.00 233 ILE A C 1
ATOM 1902 O O . ILE A 1 233 ? -5.728 -16.063 26.815 1.00 94.00 233 ILE A O 1
ATOM 1906 N N . THR A 1 234 ? -7.423 -17.097 25.739 1.00 92.25 234 THR A N 1
ATOM 1907 C CA . THR A 1 234 ? -6.907 -18.456 25.848 1.00 92.25 234 THR A CA 1
ATOM 1908 C C . THR A 1 234 ? -6.625 -18.947 24.440 1.00 92.25 234 THR A C 1
ATOM 1910 O O . THR A 1 234 ? -7.479 -18.852 23.558 1.00 92.25 234 THR A O 1
ATOM 1913 N N . GLU A 1 235 ? -5.418 -19.443 24.242 1.00 90.50 235 GLU A N 1
ATOM 1914 C CA . GLU A 1 235 ? -4.966 -20.088 23.023 1.00 90.50 235 GLU A CA 1
ATOM 1915 C C . GLU A 1 235 ? -4.712 -21.553 23.349 1.00 90.50 235 GLU A C 1
ATOM 1917 O O . GLU A 1 235 ? -4.053 -21.863 24.339 1.00 90.50 235 GLU A O 1
ATOM 1922 N N . LYS A 1 236 ? -5.218 -22.457 22.521 1.00 91.31 236 LYS A N 1
ATOM 1923 C CA . LYS A 1 236 ? -4.904 -23.873 22.622 1.00 91.31 236 LYS A CA 1
ATOM 1924 C C . LYS A 1 236 ? -4.254 -24.325 21.332 1.00 91.31 236 LYS A C 1
ATOM 1926 O O . LYS A 1 236 ? -4.907 -24.324 20.296 1.00 91.31 236 LYS A O 1
ATOM 1931 N N . ILE A 1 237 ? -2.989 -24.727 21.398 1.00 87.19 237 ILE A N 1
ATOM 1932 C CA . ILE A 1 237 ? -2.271 -25.278 20.244 1.00 87.19 237 ILE A CA 1
ATOM 1933 C C . ILE A 1 237 ? -2.193 -26.790 20.429 1.00 87.19 237 ILE A C 1
ATOM 1935 O O . ILE A 1 237 ? -1.546 -27.295 21.348 1.00 87.19 237 ILE A O 1
ATOM 1939 N N . ASN A 1 238 ? -2.874 -27.523 19.553 1.00 86.25 238 ASN A N 1
ATOM 1940 C CA . ASN A 1 238 ? -3.108 -28.959 19.629 1.00 86.25 238 ASN A CA 1
ATOM 1941 C C . ASN A 1 238 ? -3.780 -29.364 20.955 1.00 86.25 238 ASN A C 1
ATOM 1943 O O . ASN A 1 238 ? -5.004 -29.421 21.047 1.00 86.25 238 ASN A O 1
ATOM 1947 N N . ASN A 1 239 ? -2.991 -29.639 21.994 1.00 84.19 239 ASN A N 1
ATOM 1948 C CA . ASN A 1 239 ? -3.473 -30.037 23.322 1.00 84.19 239 ASN A CA 1
ATOM 1949 C C . ASN A 1 239 ? -2.879 -29.194 24.460 1.00 84.19 239 ASN A C 1
ATOM 1951 O O . ASN A 1 239 ? -3.114 -29.511 25.625 1.00 84.19 239 ASN A O 1
ATOM 1955 N N . GLU A 1 240 ? -2.109 -28.157 24.137 1.00 86.50 240 GLU A N 1
ATOM 1956 C CA . GLU A 1 240 ? -1.467 -27.290 25.119 1.00 86.50 240 GLU A CA 1
ATOM 1957 C C . GLU A 1 240 ? -2.274 -26.006 25.281 1.00 86.50 240 GLU A C 1
ATOM 1959 O O . GLU A 1 240 ? -2.397 -25.218 24.343 1.00 86.50 240 GLU A O 1
ATOM 1964 N N . ASP A 1 241 ? -2.840 -25.824 26.475 1.00 88.19 241 ASP A N 1
ATOM 1965 C CA . ASP A 1 241 ? -3.587 -24.625 26.839 1.00 88.19 241 ASP A CA 1
ATOM 1966 C C . ASP A 1 241 ? -2.626 -23.535 27.326 1.00 88.19 241 ASP A C 1
ATOM 1968 O O . ASP A 1 241 ? -1.945 -23.684 28.345 1.00 88.19 241 ASP A O 1
ATOM 1972 N N . ASN A 1 242 ? -2.634 -22.403 26.634 1.00 87.75 242 ASN A N 1
ATOM 1973 C CA . ASN A 1 242 ? -1.875 -21.211 26.963 1.00 87.75 242 ASN A CA 1
ATOM 1974 C C . ASN A 1 242 ? -2.838 -20.070 27.296 1.00 87.75 242 ASN A C 1
ATOM 1976 O O . ASN A 1 242 ? -3.644 -19.627 26.478 1.00 87.75 242 ASN A O 1
ATOM 1980 N N . ASN A 1 243 ? -2.746 -19.555 28.520 1.00 87.69 243 ASN A N 1
ATOM 1981 C CA . ASN A 1 243 ? -3.397 -18.296 28.863 1.00 87.69 243 ASN A CA 1
ATOM 1982 C C . ASN A 1 243 ? -2.437 -17.158 28.564 1.00 87.69 243 ASN A C 1
ATOM 1984 O O . ASN A 1 243 ? -1.309 -17.164 29.056 1.00 87.69 243 ASN A O 1
ATOM 1988 N N . VAL A 1 244 ? -2.903 -16.167 27.810 1.00 86.75 244 VAL A N 1
ATOM 1989 C CA . VAL A 1 244 ? -2.103 -14.981 27.518 1.00 86.75 244 VAL A CA 1
ATOM 1990 C C . VAL A 1 244 ? -2.267 -13.992 28.676 1.00 86.75 244 VAL A C 1
ATOM 1992 O O . VAL A 1 244 ? -3.371 -13.473 28.879 1.00 86.75 244 VAL A O 1
ATOM 1995 N N . PRO A 1 245 ? -1.219 -13.749 29.484 1.00 83.12 245 PRO A N 1
ATOM 1996 C CA . PRO A 1 245 ? -1.343 -12.918 30.670 1.00 83.12 245 PRO A CA 1
ATOM 1997 C C . PRO A 1 245 ? -1.413 -11.429 30.314 1.00 83.12 245 PRO A C 1
ATOM 1999 O O . PRO A 1 245 ? -0.892 -10.983 29.294 1.00 83.12 245 PRO A O 1
ATOM 2002 N N . ASP A 1 246 ? -2.030 -10.655 31.208 1.00 87.88 246 ASP A N 1
ATOM 2003 C CA . ASP A 1 246 ? -1.964 -9.190 31.237 1.00 87.88 246 ASP A CA 1
ATOM 2004 C C . ASP A 1 246 ? -2.348 -8.473 29.933 1.00 87.88 246 ASP A C 1
ATOM 2006 O O . ASP A 1 246 ? -1.795 -7.421 29.599 1.00 87.88 246 ASP A O 1
ATOM 2010 N N . ILE A 1 247 ? -3.341 -8.998 29.216 1.00 93.00 247 ILE A N 1
ATOM 2011 C CA . ILE A 1 247 ? -3.907 -8.334 28.042 1.00 93.00 247 ILE A CA 1
ATOM 2012 C C . ILE A 1 247 ? -4.659 -7.060 28.446 1.00 93.00 247 ILE A C 1
ATOM 2014 O O . ILE A 1 247 ? -5.412 -7.021 29.421 1.00 93.00 247 ILE A O 1
ATOM 2018 N N . PHE A 1 248 ? -4.482 -5.998 27.666 1.00 91.25 248 PHE A N 1
ATOM 2019 C CA . PHE A 1 248 ? -5.273 -4.778 27.769 1.00 91.25 248 PHE A CA 1
ATOM 2020 C C . PHE A 1 248 ? -5.714 -4.285 26.396 1.00 91.25 248 PHE A C 1
ATOM 2022 O O . PHE A 1 248 ? -5.073 -4.536 25.375 1.00 91.25 248 PHE A O 1
ATOM 2029 N N . ILE A 1 249 ? -6.813 -3.536 26.379 1.00 91.50 249 ILE A N 1
ATOM 2030 C CA . ILE A 1 249 ? -7.313 -2.898 25.165 1.00 91.50 249 ILE A CA 1
ATOM 2031 C C . ILE A 1 249 ? -6.519 -1.620 24.924 1.00 91.50 249 ILE A C 1
ATOM 2033 O O . ILE A 1 249 ? -6.637 -0.646 25.672 1.00 91.50 249 ILE A O 1
ATOM 2037 N N . LYS A 1 250 ? -5.715 -1.632 23.863 1.00 89.56 250 LYS A N 1
ATOM 2038 C CA . LYS A 1 250 ? -4.901 -0.496 23.435 1.00 89.56 250 LYS A CA 1
ATOM 2039 C C . LYS A 1 250 ? -5.759 0.555 22.736 1.00 89.56 250 LYS A C 1
ATOM 2041 O O . LYS A 1 250 ? -5.666 1.736 23.070 1.00 89.56 250 LYS A O 1
ATOM 2046 N N . SER A 1 251 ? -6.614 0.129 21.808 1.00 85.44 251 SER A N 1
ATOM 2047 C CA . SER A 1 251 ? -7.486 1.024 21.048 1.00 85.44 251 SER A CA 1
ATOM 2048 C C . SER A 1 251 ? -8.795 0.343 20.630 1.00 85.44 251 SER A C 1
ATOM 2050 O O . SER A 1 251 ? -8.906 -0.881 20.555 1.00 85.44 251 SER A O 1
ATOM 2052 N N . VAL A 1 252 ? -9.834 1.162 20.431 1.00 86.62 252 VAL A N 1
ATOM 2053 C CA . VAL A 1 252 ? -11.192 0.739 20.057 1.00 86.62 252 VAL A CA 1
ATOM 2054 C C . VAL A 1 252 ? -11.694 1.665 18.956 1.00 86.62 252 VAL A C 1
ATOM 2056 O O . VAL A 1 252 ? -11.587 2.886 19.078 1.00 86.62 252 VAL A O 1
ATOM 2059 N N . SER A 1 253 ? -12.286 1.100 17.907 1.00 84.38 253 SER A N 1
ATOM 2060 C CA . SER A 1 253 ? -12.909 1.849 16.819 1.00 84.38 253 SER A CA 1
ATOM 2061 C C . SER A 1 253 ? -14.269 1.260 16.405 1.00 84.38 253 SER A C 1
ATOM 2063 O O . SER A 1 253 ? -14.866 0.412 17.083 1.00 84.38 253 SER A O 1
ATOM 2065 N N . GLY A 1 254 ? -14.811 1.774 15.297 1.00 82.62 254 GLY A N 1
ATOM 2066 C CA . GLY A 1 254 ? -16.035 1.312 14.630 1.00 82.62 254 GLY A CA 1
ATOM 2067 C C . GLY A 1 254 ? -15.986 -0.166 14.281 1.00 82.62 254 GLY A C 1
ATOM 2068 O O . GLY A 1 254 ? -16.896 -0.924 14.612 1.00 82.62 254 GLY A O 1
ATOM 2069 N N . ASP A 1 255 ? -14.859 -0.551 13.716 1.00 89.44 255 ASP A N 1
ATOM 2070 C CA . ASP A 1 255 ? -14.712 -1.819 13.027 1.00 89.44 255 ASP A CA 1
ATOM 2071 C C . ASP A 1 255 ? -13.471 -2.569 13.508 1.00 89.44 255 ASP A C 1
ATOM 2073 O O . ASP A 1 255 ? -13.147 -3.610 12.960 1.00 89.44 255 ASP A O 1
ATOM 2077 N N . GLN A 1 256 ? -12.786 -2.077 14.546 1.00 92.19 256 GLN A N 1
ATOM 2078 C CA . GLN A 1 256 ? -11.593 -2.711 15.090 1.00 92.19 256 GLN A CA 1
ATOM 2079 C C . GLN A 1 256 ? -11.491 -2.597 16.619 1.00 92.19 256 GLN A C 1
ATOM 2081 O O . GLN A 1 256 ? -11.904 -1.598 17.217 1.00 92.19 256 GLN A O 1
ATOM 2086 N N . LEU A 1 257 ? -10.891 -3.611 17.236 1.00 93.25 257 LEU A N 1
ATOM 2087 C CA . LEU A 1 257 ? -10.447 -3.655 18.624 1.00 93.25 257 LEU A CA 1
ATOM 2088 C C . LEU A 1 257 ? -9.004 -4.169 18.659 1.00 93.25 257 LEU A C 1
ATOM 2090 O O . LEU A 1 257 ? -8.753 -5.279 18.199 1.00 93.25 257 LEU A O 1
ATOM 2094 N N . ILE A 1 258 ? -8.078 -3.389 19.220 1.00 92.38 258 ILE A N 1
ATOM 2095 C CA . ILE A 1 258 ? -6.663 -3.770 19.337 1.00 92.38 258 ILE A CA 1
ATOM 2096 C C . ILE A 1 258 ? -6.342 -4.082 20.796 1.00 92.38 258 ILE A C 1
ATOM 2098 O O . ILE A 1 258 ? -6.611 -3.281 21.699 1.00 92.38 258 ILE A O 1
ATOM 2102 N N . MET A 1 259 ? -5.746 -5.247 21.016 1.00 94.31 259 MET A N 1
ATOM 2103 C CA . MET A 1 259 ? -5.390 -5.797 22.316 1.00 94.31 259 MET A CA 1
ATOM 2104 C C . MET A 1 259 ? -3.898 -6.129 22.326 1.00 94.31 259 MET A C 1
ATOM 2106 O O . MET A 1 259 ? -3.390 -6.738 21.386 1.00 94.31 259 MET A O 1
ATOM 2110 N N . LYS A 1 260 ? -3.198 -5.729 23.388 1.00 93.12 260 LYS A N 1
ATOM 2111 C CA . LYS A 1 260 ? -1.760 -5.984 23.564 1.00 93.12 260 LYS A CA 1
ATOM 2112 C C . LYS A 1 260 ? -1.485 -6.581 24.934 1.00 93.12 260 LYS A C 1
ATOM 2114 O O . LYS A 1 260 ? -2.272 -6.372 25.859 1.00 93.12 260 LYS A O 1
ATOM 2119 N N . SER A 1 261 ? -0.370 -7.290 25.067 1.00 91.19 261 SER A N 1
ATOM 2120 C CA . SER A 1 261 ? 0.151 -7.663 26.383 1.00 91.19 261 SER A CA 1
ATOM 2121 C C . SER A 1 261 ? 0.825 -6.465 27.056 1.00 91.19 261 SER A C 1
ATOM 2123 O O . SER A 1 261 ? 1.434 -5.628 26.394 1.00 91.19 261 SER A O 1
ATOM 2125 N N . LYS A 1 262 ? 0.719 -6.363 28.387 1.00 86.94 262 LYS A N 1
ATOM 2126 C CA . LYS A 1 262 ? 1.519 -5.408 29.180 1.00 86.94 262 LYS A CA 1
ATOM 2127 C C . LYS A 1 262 ? 2.962 -5.866 29.388 1.00 86.94 262 LYS A C 1
ATOM 2129 O O . LYS A 1 262 ? 3.780 -5.064 29.831 1.00 86.94 262 LYS A O 1
ATOM 2134 N N . THR A 1 263 ? 3.237 -7.150 29.182 1.00 88.00 263 THR A N 1
ATOM 2135 C CA . THR A 1 263 ? 4.509 -7.791 29.543 1.00 88.00 263 THR A CA 1
ATOM 2136 C C . THR A 1 263 ? 5.334 -8.210 28.332 1.00 88.00 263 THR A C 1
ATOM 2138 O O . THR A 1 263 ? 6.531 -8.438 28.486 1.00 88.00 263 THR A O 1
ATOM 2141 N N . ASP A 1 264 ? 4.725 -8.272 27.147 1.00 84.62 264 ASP A N 1
ATOM 2142 C CA . ASP A 1 264 ? 5.385 -8.644 25.897 1.00 84.62 264 ASP A CA 1
ATOM 2143 C C . ASP A 1 264 ? 4.878 -7.776 24.735 1.00 84.62 264 ASP A C 1
ATOM 2145 O O . ASP A 1 264 ? 3.739 -7.915 24.284 1.00 84.62 264 ASP A O 1
ATOM 2149 N N . ASP A 1 265 ? 5.735 -6.881 24.240 1.00 80.56 265 ASP A N 1
ATOM 2150 C CA . ASP A 1 265 ? 5.403 -5.952 23.154 1.00 80.56 265 ASP A CA 1
ATOM 2151 C C . ASP A 1 265 ? 5.178 -6.656 21.803 1.00 80.56 265 ASP A C 1
ATOM 2153 O O . ASP A 1 265 ? 4.557 -6.074 20.910 1.00 80.56 265 ASP A O 1
ATOM 2157 N N . ALA A 1 266 ? 5.646 -7.902 21.644 1.00 83.25 266 ALA A N 1
ATOM 2158 C CA . ALA A 1 266 ? 5.407 -8.690 20.438 1.00 83.25 266 ALA A CA 1
ATOM 2159 C C . ALA A 1 266 ? 3.984 -9.268 20.389 1.00 83.25 266 ALA A C 1
ATOM 2161 O O . ALA A 1 266 ? 3.493 -9.586 19.303 1.00 83.25 266 ALA A O 1
ATOM 2162 N N . VAL A 1 267 ? 3.310 -9.390 21.538 1.00 88.25 267 VAL A N 1
ATOM 2163 C CA . VAL A 1 267 ? 1.966 -9.966 21.625 1.00 88.25 267 VAL A CA 1
ATOM 2164 C C . VAL A 1 267 ? 0.919 -8.915 21.271 1.00 88.25 267 VAL A C 1
ATOM 2166 O O . VAL A 1 267 ? 0.602 -8.013 22.053 1.00 88.25 267 VAL A O 1
ATOM 2169 N N . GLU A 1 268 ? 0.323 -9.085 20.094 1.00 92.00 268 GLU A N 1
ATOM 2170 C CA . GLU A 1 268 ? -0.745 -8.236 19.583 1.00 92.00 268 GLU A CA 1
ATOM 2171 C C . GLU A 1 268 ? -1.847 -9.076 18.940 1.00 92.00 268 GLU A C 1
ATOM 2173 O O . GLU A 1 268 ? -1.602 -9.893 18.050 1.00 92.00 268 GLU A O 1
ATOM 2178 N N . TYR A 1 269 ? -3.077 -8.802 19.371 1.00 93.50 269 TYR A N 1
ATOM 2179 C CA . TYR A 1 269 ? -4.295 -9.348 18.797 1.00 93.50 269 TYR A CA 1
ATOM 2180 C C . TYR A 1 269 ? -5.204 -8.211 18.356 1.00 93.50 269 TYR A C 1
ATOM 2182 O O . TYR A 1 269 ? -5.463 -7.258 19.092 1.00 93.50 269 TYR A O 1
ATOM 2190 N N . ILE A 1 270 ? -5.751 -8.341 17.162 1.00 93.44 270 ILE A N 1
ATOM 2191 C CA . ILE A 1 270 ? -6.661 -7.383 16.558 1.00 93.44 270 ILE A CA 1
ATOM 2192 C C . ILE A 1 270 ? -7.935 -8.141 16.206 1.00 93.44 270 ILE A C 1
ATOM 2194 O O . ILE A 1 270 ? -7.891 -9.114 15.457 1.00 93.44 270 ILE A O 1
ATOM 2198 N N . ILE A 1 271 ? -9.076 -7.679 16.713 1.00 95.69 271 ILE A N 1
ATOM 2199 C CA . ILE A 1 271 ? -10.381 -8.116 16.220 1.00 95.69 271 ILE A CA 1
ATOM 2200 C C . ILE A 1 271 ? -10.906 -7.053 15.266 1.00 95.69 271 ILE A C 1
ATOM 2202 O O . ILE A 1 271 ? -11.131 -5.918 15.678 1.00 95.69 271 ILE A O 1
ATOM 2206 N N . SER A 1 272 ? -11.156 -7.425 14.015 1.00 92.94 272 SER A N 1
ATOM 2207 C CA . SER A 1 272 ? -11.727 -6.532 13.002 1.00 92.94 272 SER A CA 1
ATOM 2208 C C . SER A 1 272 ? -13.098 -7.025 12.549 1.00 92.94 272 SER A C 1
ATOM 2210 O O . SER A 1 272 ? -13.309 -8.227 12.411 1.00 92.94 272 SER A O 1
ATOM 2212 N N . LYS A 1 273 ? -14.032 -6.110 12.289 1.00 91.75 273 LYS A N 1
ATOM 2213 C CA . LYS A 1 273 ? -15.342 -6.386 11.698 1.00 91.75 273 LYS A CA 1
ATOM 2214 C C . LYS A 1 273 ? -15.350 -5.904 10.250 1.00 91.75 273 LYS A C 1
ATOM 2216 O O . LYS A 1 273 ? -15.379 -4.706 10.000 1.00 91.75 273 LYS A O 1
ATOM 2221 N N . ILE A 1 274 ? -15.339 -6.833 9.303 1.00 87.19 274 ILE A N 1
ATOM 2222 C CA . ILE A 1 274 ? -15.283 -6.551 7.863 1.00 87.19 274 ILE A CA 1
ATOM 2223 C C . ILE A 1 274 ? -16.494 -7.221 7.221 1.00 87.19 274 ILE A C 1
ATOM 2225 O O . ILE A 1 274 ? -16.729 -8.407 7.442 1.00 87.19 274 ILE A O 1
ATOM 2229 N N . ASP A 1 275 ? -17.305 -6.450 6.495 1.00 89.06 275 ASP A N 1
ATOM 2230 C CA . ASP A 1 275 ? -18.525 -6.930 5.825 1.00 89.06 275 ASP A CA 1
ATOM 2231 C C . ASP A 1 275 ? -19.485 -7.708 6.749 1.00 89.06 275 ASP A C 1
ATOM 2233 O O . ASP A 1 275 ? -20.163 -8.652 6.353 1.00 89.06 275 ASP A O 1
ATOM 2237 N N . GLY A 1 276 ? -19.548 -7.301 8.023 1.00 87.50 276 GLY A N 1
ATOM 2238 C CA . GLY A 1 276 ? -20.409 -7.914 9.038 1.00 87.50 276 GLY A CA 1
ATOM 2239 C C . GLY A 1 276 ? -19.814 -9.130 9.754 1.00 87.50 276 GLY A C 1
ATOM 2240 O O . GLY A 1 276 ? -20.372 -9.541 10.771 1.00 87.50 276 GLY A O 1
ATOM 2241 N N . GLN A 1 277 ? -18.676 -9.648 9.294 1.00 93.69 277 GLN A N 1
ATOM 2242 C CA . GLN A 1 277 ? -17.976 -10.794 9.871 1.00 93.69 277 GLN A CA 1
ATOM 2243 C C . GLN A 1 277 ? -16.805 -10.340 10.747 1.00 93.69 277 GLN A C 1
ATOM 2245 O O . GLN A 1 277 ? -16.149 -9.342 10.448 1.00 93.69 277 GLN A O 1
ATOM 2250 N N . TYR A 1 278 ? -16.554 -11.056 11.843 1.00 95.31 278 TYR A N 1
ATOM 2251 C CA . TYR A 1 278 ? -15.416 -10.781 12.714 1.00 95.31 278 TYR A CA 1
ATOM 2252 C C . TYR A 1 278 ? -14.206 -11.607 12.282 1.00 95.31 278 TYR A C 1
ATOM 2254 O O . TYR A 1 278 ? -14.343 -12.746 11.836 1.00 95.31 278 TYR A O 1
ATOM 2262 N N . TYR A 1 279 ? -13.028 -11.021 12.441 1.00 95.00 279 TYR A N 1
ATOM 2263 C CA . TYR A 1 279 ? -11.747 -11.636 12.139 1.00 95.00 279 TYR A CA 1
ATOM 2264 C C . TYR A 1 279 ? -10.775 -11.393 13.284 1.00 95.00 279 TYR A C 1
ATOM 2266 O O . TYR A 1 279 ? -10.778 -10.299 13.846 1.00 95.00 279 TYR A O 1
ATOM 2274 N N . ILE A 1 280 ? -9.932 -12.377 13.586 1.00 94.38 280 ILE A N 1
ATOM 2275 C CA . ILE A 1 280 ? -8.753 -12.228 14.440 1.00 94.38 280 ILE A CA 1
ATOM 2276 C C . ILE A 1 280 ? -7.511 -12.089 13.552 1.00 94.38 280 ILE A C 1
ATOM 2278 O O . ILE A 1 280 ? -7.352 -12.826 12.580 1.00 94.38 280 ILE A O 1
ATOM 2282 N N . MET A 1 281 ? -6.667 -11.109 13.855 1.00 93.12 281 MET A N 1
ATOM 2283 C CA . MET A 1 281 ? -5.415 -10.793 13.161 1.00 93.12 281 MET A CA 1
ATOM 2284 C C . MET A 1 281 ? -4.410 -10.197 14.160 1.00 93.12 281 MET A C 1
ATOM 2286 O O . MET A 1 281 ? -4.688 -10.156 15.360 1.00 93.12 281 MET A O 1
ATOM 2290 N N . GLY A 1 282 ? -3.266 -9.716 13.680 1.00 87.00 282 GLY A N 1
ATOM 2291 C CA . GLY A 1 282 ? -2.213 -9.108 14.503 1.00 87.00 282 GLY A CA 1
ATOM 2292 C C . GLY A 1 282 ? -0.932 -9.934 14.500 1.00 87.00 282 GLY A C 1
ATOM 2293 O O . GLY A 1 282 ? -0.900 -11.038 13.952 1.00 87.00 282 GLY A O 1
ATOM 2294 N N . ASN A 1 283 ? 0.127 -9.395 15.105 1.00 80.75 283 ASN A N 1
ATOM 2295 C CA . ASN A 1 283 ? 1.456 -10.006 15.057 1.00 80.75 283 ASN A CA 1
ATOM 2296 C C . ASN A 1 283 ? 1.464 -11.462 15.553 1.00 80.75 283 ASN A C 1
ATOM 2298 O O . ASN A 1 283 ? 2.032 -12.336 14.900 1.00 80.75 283 ASN A O 1
ATOM 2302 N N 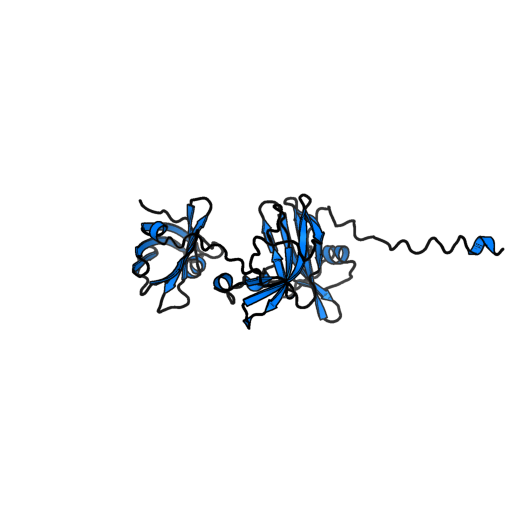. THR A 1 284 ? 0.761 -11.748 16.656 1.00 86.06 284 THR A N 1
ATOM 2303 C CA . THR A 1 284 ? 0.704 -13.104 17.220 1.00 86.06 284 THR A CA 1
ATOM 2304 C C . THR A 1 284 ? 0.066 -14.095 16.247 1.00 86.06 284 THR A C 1
ATOM 2306 O O . THR A 1 284 ? 0.577 -15.192 16.050 1.00 86.06 284 THR A O 1
ATOM 2309 N N . VAL A 1 285 ? -1.016 -13.685 15.584 1.00 84.44 285 VAL A N 1
ATOM 2310 C CA . VAL A 1 285 ? -1.740 -14.517 14.614 1.00 84.44 285 VAL A CA 1
ATOM 2311 C C . VAL A 1 285 ? -0.927 -14.715 13.334 1.00 84.44 285 VAL A C 1
ATOM 2313 O O . VAL A 1 285 ? -0.891 -15.816 12.788 1.00 84.44 285 VAL A O 1
ATOM 2316 N N . TYR A 1 286 ? -0.249 -13.667 12.866 1.00 76.25 286 TYR A N 1
ATOM 2317 C CA . TYR A 1 286 ? 0.593 -13.727 11.675 1.00 76.25 286 TYR A CA 1
ATOM 2318 C C . TYR A 1 286 ? 1.780 -14.677 11.864 1.00 76.25 286 TYR A C 1
ATOM 2320 O O . TYR A 1 286 ? 2.034 -15.520 11.007 1.00 76.25 286 TYR A O 1
ATOM 2328 N N . MET A 1 287 ? 2.461 -14.598 13.012 1.00 75.50 287 MET A N 1
ATOM 2329 C CA . MET A 1 287 ? 3.598 -15.459 13.367 1.00 75.50 287 MET A CA 1
ATOM 2330 C C . MET A 1 287 ? 3.273 -16.960 13.288 1.00 75.50 287 MET A C 1
ATOM 2332 O O . MET A 1 287 ? 4.158 -17.776 13.004 1.00 75.50 287 MET A O 1
ATOM 2336 N N . LEU A 1 288 ? 2.010 -17.337 13.498 1.00 75.88 288 LEU A N 1
ATOM 2337 C CA . LEU A 1 288 ? 1.580 -18.731 13.425 1.00 75.88 288 LEU A CA 1
ATOM 2338 C C . LEU A 1 288 ? 1.574 -19.284 11.998 1.00 75.88 288 LEU A C 1
ATOM 2340 O O . LEU A 1 288 ? 1.952 -20.442 11.799 1.00 75.88 288 LEU A O 1
ATOM 2344 N N . ASN A 1 289 ? 1.175 -18.486 11.002 1.00 71.56 289 ASN A N 1
ATOM 2345 C CA . ASN A 1 289 ? 1.024 -18.967 9.625 1.00 71.56 289 ASN A CA 1
ATOM 2346 C C . ASN A 1 289 ? 1.134 -17.862 8.555 1.00 71.56 289 ASN A C 1
ATOM 2348 O O . ASN A 1 289 ? 0.144 -17.545 7.883 1.00 71.56 289 ASN A O 1
ATOM 2352 N N . PRO A 1 290 ? 2.332 -17.304 8.319 1.00 69.75 290 PRO A N 1
ATOM 2353 C CA . PRO A 1 290 ? 2.555 -16.435 7.170 1.00 69.75 290 PRO A CA 1
ATOM 2354 C C . PRO A 1 290 ? 2.277 -17.191 5.852 1.00 69.75 290 PRO A C 1
ATOM 2356 O O . PRO A 1 290 ? 2.692 -18.345 5.719 1.00 69.75 290 PRO A O 1
ATOM 2359 N N . PRO A 1 291 ? 1.623 -16.578 4.846 1.00 61.72 291 PRO A N 1
ATOM 2360 C CA . PRO A 1 291 ? 1.274 -15.160 4.740 1.00 61.72 291 PRO A CA 1
ATOM 2361 C C . PRO A 1 291 ? -0.151 -14.827 5.214 1.00 61.72 291 PRO A C 1
ATOM 2363 O O . PRO A 1 291 ? -0.612 -13.714 4.974 1.00 61.72 291 PRO A O 1
ATOM 2366 N N . ASN A 1 292 ? -0.881 -15.776 5.809 1.00 61.94 292 ASN A N 1
ATOM 2367 C CA . ASN A 1 292 ? -2.251 -15.530 6.244 1.00 61.94 292 ASN A CA 1
ATOM 2368 C C . ASN A 1 292 ? -2.236 -14.584 7.447 1.00 61.94 292 ASN A C 1
ATOM 2370 O O . ASN A 1 292 ? -1.757 -14.927 8.525 1.00 61.94 292 ASN A O 1
ATOM 2374 N N . ASP A 1 293 ? -2.779 -13.388 7.254 1.00 75.19 293 ASP A N 1
ATOM 2375 C CA . ASP A 1 293 ? -2.779 -12.318 8.247 1.00 75.19 293 ASP A CA 1
ATOM 2376 C C . ASP A 1 293 ? -4.036 -12.315 9.125 1.00 75.19 293 ASP A C 1
ATOM 2378 O O . ASP A 1 293 ? -4.081 -11.595 10.121 1.00 75.19 293 ASP A O 1
ATOM 2382 N N . ARG A 1 294 ? -5.062 -13.109 8.780 1.00 88.62 294 ARG A N 1
ATOM 2383 C CA . ARG A 1 294 ? -6.354 -13.099 9.475 1.00 88.62 294 ARG A CA 1
ATOM 2384 C C . ARG A 1 294 ? -7.132 -14.408 9.391 1.00 88.62 294 ARG A C 1
ATOM 2386 O O . ARG A 1 294 ? -7.144 -15.073 8.357 1.00 88.62 294 ARG A O 1
ATOM 2393 N N . TYR A 1 295 ? -7.902 -14.684 10.439 1.00 91.44 295 TYR A N 1
ATOM 2394 C CA . TYR A 1 295 ? -8.823 -15.820 10.522 1.00 91.44 295 TYR A CA 1
ATOM 2395 C C . TYR A 1 295 ? -10.213 -15.374 10.937 1.00 91.44 295 TYR A C 1
ATOM 2397 O O . TYR A 1 295 ? -10.370 -14.378 11.638 1.00 91.44 295 TYR A O 1
ATOM 2405 N N . VAL A 1 296 ? -11.231 -16.106 10.490 1.00 93.44 296 VAL A N 1
ATOM 2406 C CA . VAL A 1 296 ? -12.619 -15.844 10.878 1.00 93.44 296 VAL A CA 1
ATOM 2407 C C . VAL A 1 296 ? -12.780 -16.083 12.373 1.00 93.44 296 VAL A C 1
ATOM 2409 O O . VAL A 1 296 ? -12.335 -17.094 12.905 1.00 93.44 296 VAL A O 1
ATOM 2412 N N . LEU A 1 297 ? -13.460 -15.153 13.031 1.00 95.19 297 LEU A N 1
ATOM 2413 C CA . LEU A 1 297 ? -13.765 -15.198 14.446 1.00 95.19 297 LEU A CA 1
ATOM 2414 C C . LEU A 1 297 ? -15.289 -15.237 14.623 1.00 95.19 297 LEU A C 1
ATOM 2416 O O . LEU A 1 297 ? -16.011 -14.344 14.183 1.00 95.19 297 LEU A O 1
ATOM 2420 N N . ASN A 1 298 ? -15.799 -16.274 15.271 1.00 95.44 298 ASN A N 1
ATOM 2421 C CA . ASN A 1 298 ? -17.216 -16.435 15.566 1.00 95.44 298 ASN A CA 1
ATOM 2422 C C . ASN A 1 298 ? -17.537 -15.755 16.894 1.00 95.44 298 ASN A C 1
ATOM 2424 O O . ASN A 1 298 ? -17.028 -16.153 17.939 1.00 95.44 298 ASN A O 1
ATOM 2428 N N . LYS A 1 299 ? -18.392 -14.730 16.862 1.00 93.75 299 LYS A N 1
ATOM 2429 C CA . LYS A 1 299 ? -18.922 -14.112 18.078 1.00 93.75 299 LYS A CA 1
ATOM 2430 C C . LYS A 1 299 ? -20.111 -14.931 18.585 1.00 93.75 299 LYS A C 1
ATOM 2432 O O . LYS A 1 299 ? -21.127 -15.016 17.897 1.00 93.75 299 LYS A O 1
ATOM 2437 N N . GLU A 1 300 ? -19.993 -15.509 19.773 1.00 90.00 300 GLU A N 1
ATOM 2438 C CA . GLU A 1 300 ? -21.099 -16.191 20.449 1.00 90.00 300 GLU A CA 1
ATOM 2439 C C . GLU A 1 300 ? -22.057 -15.143 21.043 1.00 90.00 300 GLU A C 1
ATOM 2441 O O . GLU A 1 300 ? -21.611 -14.147 21.625 1.00 90.00 300 GLU A O 1
ATOM 2446 N N . MET A 1 301 ? -23.364 -15.343 20.830 1.00 64.88 301 MET A N 1
ATOM 2447 C CA . MET A 1 301 ? -24.434 -14.501 21.387 1.00 64.88 301 MET A CA 1
ATOM 2448 C C . MET A 1 301 ? -24.676 -14.791 22.864 1.00 64.88 301 MET A C 1
ATOM 2450 O O . MET A 1 301 ? -24.645 -15.984 23.239 1.00 64.88 301 MET A O 1
#

Secondary structure (DSSP, 8-state):
--HHHHGGGSSS--------SSTTEE-----EEEETTEEE-HHHHHHHT-SS-EEE--SS-EEE-SSEEEEEEEEE-TTS-EEEEEEEEETT-EEEEEEEEPTT-EEEEEEEETTTEEEEEEEEEEGGGTEEEEEEEEEE-TT--EEEPPTTS-EEE-PPPGGG-SGGGTTGGGT-EEE-TTS-------------GGGG-EEEEEEEEEEETTEEEEEEEEEEEEETTEEEEEEEETTEEEEETTEEEEEE-SSEEEEEESS-TT-EEEEEEETTEEEEESHHHHHHSTT--EEEEEEE-

Foldseek 3Di:
DVVVVVVVPPPPPPPPPPLCPQAQAQDDFDFDPDDDQKGFGPRVCSNVVHDGWIKGQPPLQWDDDPFKIKGWMWTQDPVRDIWIKIFIGGPNNRGHDMDTADPQKFKFAQWQWPPRFTGMFIAHADPVQLEGATDWDWTLDPSRDTDTDDLPTGTPDTDDTSVQPDPVNPPSRVRHAYHHPPDDGPPPPPVQAPLPCVVVAFWKWFWDWDQDPVGIWTKIWIWGDHDQQDIWIWIAIPHDIDTQPAKGFPDGGPFKTWIAHPVDRQDIWMWGQDPNWIKIFHNVNCVVDPPDGIGTMDTDD